Protein 2CO7 (pdb70)

InterPro domains:
  IPR008966 Adhesion domain superfamily [SSF49401] (36-168)
  IPR018569 Saf-pilin pilus formation protein [NF011767] (5-170)
  IPR018569 Saf-pilin pilus formation protein [PF09460] (27-170)
  IPR018569 Saf-pilin pilus formation protein [cd18775] (49-170)
  IPR037028 Dr-adhesin superfamily [G3DSA:2.60.40.1570] (46-170)

Secondary structure (P-SEA, 3-state):
cccbbbbbbccccccccccbbbbbbbccccbbbbbbbccccccccccccccccccccccaaaaaacccccccccbbbbbbcccbbbbbccccccccccbbbbbbbbbbbbcc/cbbbbbccccccbbbbcccccbbbbbbbbcccbbbbbbbbbbcccccccccccccccccccccbbbbbbbbbbccccccccbbbbbbbbbbbbbcccccccbbbbbbbbbbbbccccccccccccccbbbbbcccbbbbbbcccccccccccccccccccccccccccccccccccbbbbcccccccccccbbbbcc

Foldseek 3Di:
DQDKDKDWAADCDQAFAWGIKIAIDGPFFFKKWKAWDDPAADDQARQWGDWDLAIKGWDPVQLVQFPDWDQDPNGITTMHGHRDMITMTRHDHSDDDPGRIDIDMDMDTDGD/DDDDADKDKQAQAWEAEVVDQWTKIKIWGQAQAKKKKAKAKFFPVQPHHDQKDKPPRIDMAGHGDMDMITIGGHDDDDDQFAKGKMKIKMKIADDAVDGDDDIDIRIHIYIYHHNVQDDWCQVCVLVWDWDDDQQKIKIFAQGRYFFAKDQKDAVNHGDPDFHTAHHRGMTMDRHFKIKIWGQTNRGHTDDIHIDGD

Solvent-accessible surface area: 14600 Å² total

Nearest PDB structures (foldseek):
  2co7-assembly1_B  TM=1.005E+00  e=1.396E-38  Salmonella enterica subsp. enterica serovar Typhimurium str. LT2
  4djm-assembly6_F  TM=9.389E-01  e=1.506E-24  Escherichia coli
  4djm-assembly1_A  TM=9.421E-01  e=3.942E-24  Escherichia coli
  3dsn-assembly1_A  TM=9.158E-01  e=2.919E-22  Yersinia pestis
  4b0m-assembly1_M  TM=9.125E-01  e=5.361E-22  Yersinia pestis

Radius of gyration: 21.23 Å; Cα contacts (8 Å, |Δi|>4): 851; chains: 2; bounding box: 52×50×52 Å

Sequence (309 aa):
PQDLTVSLIPVKNAPSAKIAKLVVNSTTLKEFGVRGISNNVVDSTGTAWRVAGIGVGLLSSDSLRRSDSTEKWNGVNWMMTFNSSNDTLDIVLTGPAQNTADTYPITLDVVGYQPATKLFSVKLGATRVIYHAGTAGATLSSVSNPQNYPILVQSSSVKAADKSSPAPFLVMMPPLFRLEANQQSQLRIVRTGGDMPTDRETLQWVCIKAVPPETLDLNLSINACDKLIFRPDAVKGTPEEDVAGNLRWVETGNKLKVENPTPFYMNLASVTVGGKPITGLEYVPPFADKTLNHGDIEWRVITDFGGESHPFHYVL

Organism: Salmonella typhimurium (strain LT2 / SGSC1412 / ATCC 700720) (NCBI:txid99287)

CATH classification: 2.60.40.1570

B-factor: mean 22.98, std 5.18, range [8.29, 48.54]

Structure (mmCIF, N/CA/C/O backbone):
data_2CO7
#
_entry.id   2CO7
#
_cell.length_a   114.388
_cell.length_b   40.595
_cell.length_c   72.039
_cell.angle_alpha   90.00
_cell.angle_beta   95.82
_cell.angle_gamma   90.00
#
_symmetry.space_group_name_H-M   'C 1 2 1'
#
loop_
_entity.id
_entity.type
_entity.pdbx_description
1 polymer 'SAFA PILUS SUBUNIT'
2 polymer 'PUTATIVE FIMBRIAE ASSEMBLY CHAPERONE'
3 non-polymer 'SULFATE ION'
4 water water
#
loop_
_atom_site.group_PDB
_atom_site.id
_atom_site.type_symbol
_atom_site.label_atom_id
_atom_site.label_alt_id
_atom_site.label_comp_id
_atom_site.label_asym_id
_atom_site.label_entity_id
_atom_site.label_seq_id
_atom_site.pdbx_PDB_ins_code
_atom_site.Cartn_x
_atom_site.Cartn_y
_atom_site.Cartn_z
_atom_site.occupancy
_atom_site.B_iso_or_equiv
_atom_site.auth_seq_id
_atom_site.auth_comp_id
_atom_site.auth_asym_id
_atom_site.auth_atom_id
_atom_site.pdbx_PDB_model_num
ATOM 1 N N . PRO A 1 3 ? 36.205 13.202 16.713 1.00 27.78 20 PRO A N 1
ATOM 2 C CA . PRO A 1 3 ? 37.096 13.499 15.613 1.00 27.29 20 PRO A CA 1
ATOM 3 C C . PRO A 1 3 ? 37.886 12.270 15.273 1.00 26.32 20 PRO A C 1
ATOM 4 O O . PRO A 1 3 ? 38.697 11.827 16.096 1.00 25.13 20 PRO A O 1
ATOM 8 N N . GLN A 1 4 ? 37.644 11.719 14.083 1.00 26.02 21 GLN A N 1
ATOM 9 C CA . GLN A 1 4 ? 38.393 10.542 13.626 1.00 25.86 21 GLN A CA 1
ATOM 10 C C . GLN A 1 4 ? 39.845 10.898 13.441 1.00 25.54 21 GLN A C 1
ATOM 11 O O . GLN A 1 4 ? 40.741 10.089 13.697 1.00 24.61 21 GLN A O 1
ATOM 17 N N . ASP A 1 5 ? 40.058 12.117 12.967 1.00 25.62 22 ASP A N 1
ATOM 18 C CA . ASP A 1 5 ? 41.400 12.533 12.582 1.00 26.23 22 ASP A CA 1
ATOM 19 C C . ASP A 1 5 ? 42.347 12.523 13.747 1.00 26.21 22 ASP A C 1
ATOM 20 O O . ASP A 1 5 ? 41.952 12.854 14.865 1.00 27.80 22 ASP A O 1
ATOM 25 N N . LEU A 1 6 ? 43.578 12.095 13.479 1.00 27.03 23 LEU A N 1
ATOM 26 C CA . LEU A 1 6 ? 44.654 12.120 14.444 1.00 27.03 23 LEU A CA 1
ATOM 27 C C . LEU A 1 6 ? 45.029 13.550 14.792 1.00 25.02 23 LEU A C 1
ATOM 28 O O . LEU A 1 6 ? 45.371 14.358 13.918 1.00 24.20 23 LEU A O 1
ATOM 33 N N . THR A 1 7 ? 44.975 13.841 16.084 1.00 24.26 24 THR A N 1
ATOM 34 C CA . THR A 1 7 ? 45.574 15.029 16.648 1.00 22.96 24 THR A CA 1
ATOM 35 C C . THR A 1 7 ? 4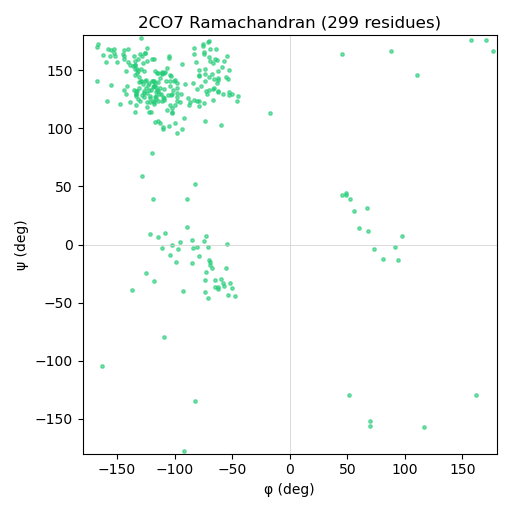6.579 14.586 17.708 1.00 22.84 24 THR A C 1
ATOM 36 O O . THR A 1 7 ? 46.249 13.808 18.615 1.00 23.79 24 THR A O 1
ATOM 40 N N . VAL A 1 8 ? 47.802 15.097 17.592 1.00 20.54 25 VAL A N 1
ATOM 41 C CA . VAL A 1 8 ? 48.890 14.670 18.450 1.00 19.31 25 VAL A CA 1
ATOM 42 C C . VAL A 1 8 ? 49.444 15.892 19.149 1.00 18.86 25 VAL A C 1
ATOM 43 O O . VAL A 1 8 ? 49.568 16.949 18.546 1.00 17.86 25 VAL A O 1
ATOM 47 N N . SER A 1 9 ? 49.723 15.744 20.442 1.00 17.49 26 SER A N 1
ATOM 48 C CA . SER A 1 9 ? 50.276 16.817 21.252 1.00 18.48 26 SER A CA 1
ATOM 49 C C . SER A 1 9 ? 51.545 16.327 21.906 1.00 18.42 26 SER A C 1
ATOM 50 O O . SER A 1 9 ? 51.588 15.221 22.419 1.00 18.13 26 SER A O 1
ATOM 53 N N . LEU A 1 10 ? 52.581 17.153 21.869 1.00 19.49 27 LEU A N 1
ATOM 54 C CA . LEU A 1 10 ? 53.794 16.886 22.613 1.00 19.87 27 LEU A CA 1
ATOM 55 C C . LEU A 1 10 ? 53.973 18.083 23.557 1.00 20.44 27 LEU A C 1
ATOM 56 O O . LEU A 1 10 ? 54.135 19.231 23.108 1.00 20.17 27 LEU A O 1
ATOM 61 N N . ILE A 1 11 ? 53.854 17.807 24.857 1.00 20.87 28 ILE A N 1
ATOM 62 C CA . ILE A 1 11 ? 53.764 18.834 25.895 1.00 21.85 28 ILE A CA 1
ATOM 63 C C . ILE A 1 11 ? 54.998 18.762 26.805 1.00 22.52 28 ILE A C 1
ATOM 64 O O . ILE A 1 11 ? 55.276 17.705 27.379 1.00 22.63 28 ILE A O 1
ATOM 69 N N . PRO A 1 12 ? 55.739 19.881 26.934 1.00 22.94 29 PRO A N 1
ATOM 70 C CA . PRO A 1 12 ? 56.935 19.914 27.782 1.00 23.71 29 PRO A CA 1
ATOM 71 C C . PRO A 1 12 ? 56.529 19.769 29.241 1.00 24.26 29 PRO A C 1
ATOM 72 O O . PRO A 1 12 ? 55.444 20.232 29.611 1.00 24.57 29 PRO A O 1
ATOM 76 N N . VAL A 1 13 ? 57.380 19.118 30.035 1.00 24.62 30 VAL A N 1
ATOM 77 C CA . VAL A 1 13 ? 57.126 18.882 31.458 1.00 25.35 30 VAL A CA 1
ATOM 78 C C . VAL A 1 13 ? 58.056 19.743 32.327 1.00 25.50 30 VAL A C 1
ATOM 79 O O . VAL A 1 13 ? 59.227 19.945 31.994 1.00 25.67 30 VAL A O 1
ATOM 83 N N . LYS A 1 20 ? 72.478 18.396 36.499 1.00 24.54 37 LYS A N 1
ATOM 84 C CA . LYS A 1 20 ? 72.241 17.082 37.115 1.00 24.52 37 LYS A CA 1
ATOM 85 C C . LYS A 1 20 ? 70.7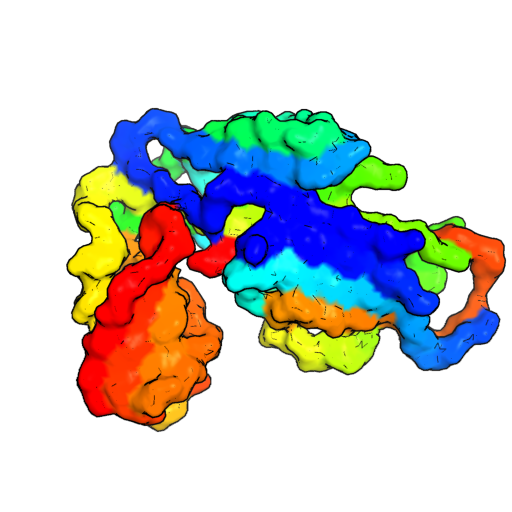45 16.869 37.345 1.00 24.09 37 LYS A C 1
ATOM 86 O O . LYS A 1 20 ? 70.128 17.564 38.162 1.00 23.86 37 LYS A O 1
ATOM 92 N N . ASN A 1 21 ? 70.166 15.906 36.614 1.00 23.97 38 ASN A N 1
ATOM 93 C CA . ASN A 1 21 ? 68.723 15.645 36.697 1.00 23.53 38 ASN A CA 1
ATOM 94 C C . ASN A 1 21 ? 68.376 14.382 37.481 1.00 23.62 38 ASN A C 1
ATOM 95 O O . ASN A 1 21 ? 69.220 13.497 37.660 1.00 24.04 38 ASN A O 1
ATOM 100 N N . ALA A 1 22 ? 67.126 14.308 37.940 1.00 23.13 39 ALA A N 1
ATOM 101 C CA . ALA A 1 22 ? 66.627 13.148 38.672 1.00 23.12 39 ALA A CA 1
ATOM 102 C C . ALA A 1 22 ? 66.654 11.892 37.805 1.00 23.18 39 ALA A C 1
ATOM 103 O O . ALA A 1 22 ? 66.509 11.983 36.574 1.00 23.24 39 ALA A O 1
ATOM 105 N N . PRO A 1 23 ? 66.847 10.715 38.434 1.00 23.08 40 PRO A N 1
ATOM 106 C CA . PRO A 1 23 ? 66.716 9.447 37.713 1.00 22.78 40 PRO A CA 1
ATOM 107 C C . PRO A 1 23 ? 65.376 9.364 36.985 1.00 22.47 40 PRO A C 1
ATOM 108 O O . PRO A 1 23 ? 64.322 9.616 37.581 1.00 21.97 40 PRO A O 1
ATOM 112 N N . SER A 1 24 ? 65.424 9.051 35.691 1.00 22.42 41 SER A N 1
ATOM 113 C CA . SER A 1 24 ? 64.213 8.919 34.888 1.00 22.70 41 SER A CA 1
ATOM 114 C C . SER A 1 24 ? 63.317 10.170 34.907 1.00 21.82 41 SER A C 1
ATOM 115 O O . SER A 1 24 ? 62.090 10.069 34.743 1.00 21.60 41 SER A O 1
ATOM 118 N N . ALA A 1 25 ? 63.933 11.341 35.092 1.00 20.97 42 ALA A N 1
ATOM 119 C CA . ALA A 1 25 ? 63.215 12.615 35.076 1.00 20.86 42 ALA A CA 1
ATOM 120 C C . ALA A 1 25 ? 62.330 12.740 33.838 1.00 21.06 42 ALA A C 1
ATOM 121 O O . ALA A 1 25 ? 62.793 12.525 32.707 1.00 20.94 42 ALA A O 1
ATOM 123 N N . LYS A 1 26 ? 61.060 13.079 34.052 1.00 21.24 43 LYS A N 1
ATOM 124 C CA . LYS A 1 26 ? 60.132 13.273 32.932 1.00 21.83 43 LYS A CA 1
ATOM 125 C C . LYS A 1 26 ? 60.369 14.612 32.253 1.00 21.49 43 LYS A C 1
ATOM 126 O O . LYS A 1 26 ? 60.566 15.625 32.920 1.00 21.46 43 LYS A O 1
ATOM 132 N N . ILE A 1 27 ? 60.358 14.608 30.921 1.00 21.24 44 ILE A N 1
ATOM 133 C CA . ILE A 1 27 ? 60.717 15.806 30.149 1.00 21.16 44 ILE A CA 1
ATOM 134 C C . ILE A 1 27 ? 59.634 16.242 29.147 1.00 20.15 44 ILE A C 1
ATOM 135 O O . ILE A 1 27 ? 59.562 17.419 28.785 1.00 19.10 44 ILE A O 1
ATOM 140 N N . ALA A 1 28 ? 58.796 15.295 28.723 1.00 19.93 45 ALA A N 1
ATOM 141 C CA . ALA A 1 28 ? 57.710 15.581 27.781 1.00 20.31 45 ALA A CA 1
ATOM 142 C C . ALA A 1 28 ? 56.580 14.555 27.897 1.00 20.71 45 ALA A C 1
ATOM 143 O O . ALA A 1 28 ? 56.758 13.477 28.468 1.00 21.30 45 ALA A O 1
ATOM 145 N N . LYS A 1 29 ? 55.419 14.920 27.369 1.00 21.09 46 LYS A N 1
ATOM 146 C CA . LYS A 1 29 ? 54.213 14.115 27.450 1.00 21.35 46 LYS A CA 1
ATOM 147 C C . LYS A 1 29 ? 53.591 14.076 26.084 1.00 21.00 46 LYS A C 1
ATOM 148 O O . LYS A 1 29 ? 53.393 15.136 25.450 1.00 20.46 46 LYS A O 1
ATOM 154 N N . LEU A 1 30 ? 53.294 12.856 25.640 1.00 19.74 47 LEU A N 1
ATOM 155 C CA . LEU A 1 30 ? 52.702 12.622 24.333 1.00 19.68 47 LEU A CA 1
ATOM 156 C C . LEU A 1 30 ? 51.250 12.183 24.498 1.00 19.04 47 LEU A C 1
ATOM 157 O O . LEU A 1 30 ? 50.939 11.226 25.232 1.00 18.92 47 LEU A O 1
ATOM 162 N N . VAL A 1 31 ? 50.360 12.895 23.818 1.00 19.04 48 VAL A N 1
ATOM 163 C CA . VAL A 1 31 ? 48.949 12.517 23.754 1.00 19.22 48 VAL A CA 1
ATOM 164 C C . VAL A 1 31 ? 48.519 12.375 22.299 1.00 19.58 48 VAL A C 1
ATOM 165 O O . VAL A 1 31 ? 48.768 13.258 21.477 1.00 19.36 48 VAL A O 1
ATOM 169 N N . VAL A 1 32 ? 47.869 11.262 21.983 1.00 19.53 49 VAL A N 1
ATOM 170 C CA . VAL A 1 32 ? 47.367 11.043 20.650 1.00 20.75 49 VAL A CA 1
ATOM 171 C C . VAL A 1 32 ? 45.850 10.904 20.777 1.00 21.87 49 VAL A C 1
ATOM 172 O O . VAL A 1 32 ? 45.343 10.068 21.545 1.00 23.39 49 VAL A O 1
ATOM 176 N N . ASN A 1 33 ? 45.118 11.748 20.056 1.00 21.45 50 ASN A N 1
ATOM 177 C CA . ASN A 1 33 ? 43.668 11.735 20.136 1.00 21.41 50 ASN A CA 1
ATOM 178 C C . ASN A 1 33 ? 42.999 11.394 18.814 1.00 20.65 50 ASN A C 1
ATOM 179 O O . ASN A 1 33 ? 43.411 11.867 17.770 1.00 21.42 50 ASN A O 1
ATOM 184 N N . SER A 1 34 ? 41.991 10.532 18.895 1.00 19.16 51 SER A N 1
ATOM 185 C CA . SER A 1 34 ? 41.108 10.250 17.775 1.00 17.98 51 SER A CA 1
ATOM 186 C C . SER A 1 34 ? 39.942 9.490 18.387 1.00 18.19 51 SER A C 1
ATOM 187 O O . SER A 1 34 ? 40.155 8.655 19.285 1.00 18.72 51 SER A O 1
ATOM 190 N N . THR A 1 35 ? 38.734 9.787 17.911 1.00 17.88 52 THR A N 1
ATOM 191 C CA . THR A 1 35 ? 37.509 9.083 18.318 1.00 18.48 52 THR A CA 1
ATOM 192 C C . THR A 1 35 ? 37.315 7.722 17.628 1.00 18.18 52 THR A C 1
ATOM 193 O O . THR A 1 35 ? 36.398 6.949 17.987 1.00 17.72 52 THR A O 1
ATOM 197 N N . THR A 1 36 ? 38.137 7.444 16.624 1.00 17.30 53 THR A N 1
ATOM 198 C CA . THR A 1 36 ? 37.978 6.231 15.830 1.00 16.78 53 THR A CA 1
ATOM 199 C C . THR A 1 36 ? 39.188 5.287 15.932 1.00 17.66 53 THR A C 1
ATOM 200 O O . THR A 1 36 ? 39.015 4.068 15.853 1.00 17.69 53 THR A O 1
ATOM 204 N N . LEU A 1 37 ? 40.407 5.826 16.116 1.00 17.86 54 LEU A N 1
ATOM 205 C CA . LEU A 1 37 ? 41.580 4.955 16.230 1.00 18.36 54 LEU A CA 1
ATOM 206 C C . LEU A 1 37 ? 41.438 4.071 17.431 1.00 18.33 54 LEU A C 1
ATOM 207 O O . LEU A 1 37 ? 40.931 4.493 18.471 1.00 17.36 54 LEU A O 1
ATOM 212 N N . LYS A 1 38 ? 41.898 2.840 17.284 1.00 18.93 55 LYS A N 1
ATOM 213 C CA . LYS A 1 38 ? 42.037 1.939 18.427 1.00 19.42 55 LYS A CA 1
ATOM 214 C C . LYS A 1 38 ? 43.429 2.019 19.020 1.00 19.88 55 LYS A C 1
ATOM 215 O O . LYS A 1 38 ? 43.599 1.971 20.248 1.00 19.85 55 LYS A O 1
ATOM 221 N N . GLU A 1 39 ? 44.431 2.112 18.152 1.00 20.00 56 GLU A N 1
ATOM 222 C CA . GLU A 1 39 ? 45.824 2.108 18.580 1.00 20.63 56 GLU A CA 1
ATOM 223 C C . GLU A 1 39 ? 46.666 3.036 17.715 1.00 19.89 56 GLU A C 1
ATOM 224 O O . GLU A 1 39 ? 46.269 3.381 16.580 1.00 17.43 56 GLU A O 1
ATOM 230 N N . PHE A 1 40 ? 47.821 3.434 18.239 1.00 18.46 57 PHE A N 1
ATOM 231 C CA . PHE A 1 40 ? 48.823 4.134 17.409 1.00 19.23 57 PHE A CA 1
ATOM 232 C C . PHE A 1 40 ? 50.223 3.593 17.644 1.00 18.81 57 PHE A C 1
ATOM 233 O O . PHE A 1 40 ? 50.465 2.942 18.677 1.00 18.72 57 PHE A O 1
ATOM 241 N N . GLY A 1 41 ? 51.132 3.877 16.709 1.00 19.08 58 GLY A N 1
ATOM 242 C CA . GLY A 1 41 ? 52.534 3.547 16.854 1.00 19.33 58 GLY A CA 1
ATOM 243 C C . GLY A 1 41 ? 53.255 4.860 17.054 1.00 19.60 58 GLY A C 1
ATOM 244 O O . GLY A 1 41 ? 52.803 5.885 16.546 1.00 18.01 58 GLY A O 1
ATOM 245 N N . VAL A 1 42 ? 54.341 4.835 17.829 1.00 19.17 59 VAL A N 1
ATOM 246 C CA . VAL A 1 42 ? 55.210 6.015 17.981 1.00 19.78 59 VAL A CA 1
ATOM 247 C C . VAL A 1 42 ? 56.683 5.628 18.038 1.00 19.84 59 VAL A C 1
ATOM 248 O O . VAL A 1 42 ? 57.031 4.616 18.660 1.00 21.00 59 VAL A O 1
ATOM 252 N N . ARG A 1 43 ? 57.519 6.385 17.325 1.00 20.35 60 ARG A N 1
ATOM 253 C CA . ARG A 1 43 ? 58.975 6.194 17.370 1.00 20.07 60 ARG A CA 1
ATOM 254 C C . ARG A 1 43 ? 59.616 7.556 17.544 1.00 20.70 60 ARG A C 1
ATOM 255 O O . ARG A 1 43 ? 59.111 8.562 17.011 1.00 21.09 60 ARG A O 1
ATOM 263 N N . GLY A 1 44 ? 60.748 7.594 18.244 1.00 20.04 61 GLY A N 1
ATOM 264 C CA . GLY A 1 44 ? 61.583 8.783 18.259 1.00 21.31 61 GLY A CA 1
ATOM 265 C C . GLY A 1 44 ? 62.399 8.851 16.993 1.00 22.50 61 GLY A C 1
ATOM 266 O O . GLY A 1 44 ? 62.773 7.812 16.447 1.00 22.94 61 GLY A O 1
ATOM 267 N N . ILE A 1 45 ? 62.630 10.070 16.503 1.00 23.15 62 ILE A N 1
ATOM 268 C CA . ILE A 1 45 ? 63.405 10.288 15.284 1.00 24.25 62 ILE A CA 1
ATOM 269 C C . ILE A 1 45 ? 64.701 10.939 15.677 1.00 24.88 62 ILE A C 1
ATOM 270 O O . ILE A 1 45 ? 64.712 11.985 16.330 1.00 25.06 62 ILE A O 1
ATOM 275 N N . SER A 1 46 ? 65.796 10.296 15.301 1.00 26.17 63 SER A N 1
ATOM 276 C CA . SER A 1 46 ? 67.109 10.767 15.683 1.00 28.24 63 SER A CA 1
ATOM 277 C C . SER A 1 46 ? 68.161 10.372 14.661 1.00 29.34 63 SER A C 1
ATOM 278 O O . SER A 1 46 ? 67.945 9.475 13.846 1.00 29.99 63 SER A O 1
ATOM 281 N N . ASN A 1 47 ? 69.298 11.054 14.714 1.00 31.21 64 ASN A N 1
ATOM 282 C CA . ASN A 1 47 ? 70.519 10.548 14.099 1.00 32.96 64 ASN A CA 1
ATOM 283 C C . ASN A 1 47 ? 71.133 9.385 14.906 1.00 33.69 64 ASN A C 1
ATOM 284 O O . ASN A 1 47 ? 71.741 8.482 14.337 1.00 34.32 64 ASN A O 1
ATOM 289 N N . ASN A 1 48 ? 70.935 9.403 16.223 1.00 34.52 65 ASN A N 1
ATOM 290 C CA . ASN A 1 48 ? 71.479 8.389 17.136 1.00 35.32 65 ASN A CA 1
ATOM 291 C C . ASN A 1 48 ? 70.371 7.643 17.907 1.00 35.72 65 ASN A C 1
ATOM 292 O O . ASN A 1 48 ? 70.108 7.935 19.081 1.00 36.10 65 ASN A O 1
ATOM 297 N N . VAL A 1 49 ? 69.723 6.689 17.236 1.00 36.01 66 VAL A N 1
ATOM 298 C CA . VAL A 1 49 ? 68.646 5.878 17.834 1.00 36.08 66 VAL A CA 1
ATOM 299 C C . VAL A 1 49 ? 69.238 4.602 18.465 1.00 35.88 66 VAL A C 1
ATOM 300 O O . VAL A 1 49 ? 70.129 3.975 17.887 1.00 36.20 66 VAL A O 1
ATOM 304 N N . VAL A 1 50 ? 68.750 4.238 19.652 1.00 35.62 67 VAL A N 1
ATOM 305 C CA . VAL A 1 50 ? 69.379 3.188 20.471 1.00 35.08 67 VAL A CA 1
ATOM 306 C C . VAL A 1 50 ? 68.490 1.953 20.756 1.00 34.64 67 VAL A C 1
ATOM 307 O O . VAL A 1 50 ? 68.494 1.426 21.892 1.00 35.55 67 VAL A O 1
ATOM 311 N N . ASP A 1 51 ? 67.716 1.530 19.747 1.00 33.14 68 ASP A N 1
ATOM 312 C CA . ASP A 1 51 ? 67.067 0.203 19.692 1.00 31.24 68 ASP A CA 1
ATOM 313 C C . ASP A 1 51 ? 66.159 0.022 18.453 1.00 29.98 68 ASP A C 1
ATOM 314 O O . ASP A 1 51 ? 65.835 0.990 17.754 1.00 29.57 68 ASP A O 1
ATOM 319 N N . SER A 1 52 ? 65.768 -1.226 18.197 1.00 28.27 69 SER A N 1
ATOM 320 C CA . SER A 1 52 ? 64.913 -1.598 17.073 1.00 27.16 69 SER A CA 1
ATOM 321 C C . SER A 1 52 ? 63.640 -0.762 16.949 1.00 25.93 69 SER A C 1
ATOM 322 O O . SER A 1 52 ? 63.210 -0.430 15.848 1.00 24.71 69 SER A O 1
ATOM 325 N N . THR A 1 53 ? 63.047 -0.421 18.088 1.00 24.48 70 THR A N 1
ATOM 326 C CA . THR A 1 53 ? 61.718 0.187 18.075 1.00 23.38 70 THR A CA 1
ATOM 327 C C . THR A 1 53 ? 61.708 1.705 18.162 1.00 22.75 70 THR A C 1
ATOM 328 O O . THR A 1 53 ? 60.635 2.322 18.087 1.00 22.60 70 THR A O 1
ATOM 332 N N . GLY A 1 54 ? 62.885 2.308 18.317 1.00 22.08 71 GLY A N 1
ATOM 333 C CA . GLY A 1 54 ? 62.986 3.767 18.403 1.00 22.08 71 GLY A CA 1
ATOM 334 C C . GLY A 1 54 ? 62.334 4.309 19.669 1.00 22.22 71 GLY A C 1
ATOM 335 O O . GLY A 1 54 ? 61.835 5.434 19.695 1.00 22.21 71 GLY A O 1
ATOM 336 N N . THR A 1 55 ? 62.356 3.527 20.740 1.00 22.06 72 THR A N 1
ATOM 337 C CA . THR A 1 55 ? 61.719 4.002 21.969 1.00 22.49 72 THR A CA 1
ATOM 338 C C . THR A 1 55 ? 62.708 4.509 22.989 1.00 22.47 72 THR A C 1
ATOM 339 O O . THR A 1 55 ? 62.310 4.921 24.080 1.00 22.87 72 THR A O 1
ATOM 343 N N . ALA A 1 56 ? 63.992 4.452 22.634 1.00 22.04 73 ALA A N 1
ATOM 344 C CA . ALA A 1 56 ? 65.064 5.082 23.380 1.00 22.81 73 ALA A CA 1
ATOM 345 C C . ALA A 1 56 ? 66.074 5.595 22.363 1.00 22.85 73 ALA A C 1
ATOM 346 O O . ALA A 1 56 ? 66.432 4.872 21.436 1.00 23.05 73 ALA A O 1
ATOM 348 N N . TRP A 1 57 ? 66.515 6.838 22.524 1.00 22.93 74 TRP A N 1
ATOM 349 C CA . TRP A 1 57 ? 67.444 7.449 21.568 1.00 22.88 74 TRP A CA 1
ATOM 350 C C . TRP A 1 57 ? 68.236 8.612 22.189 1.00 23.99 74 TRP A C 1
ATOM 351 O O . TRP A 1 57 ? 67.931 9.071 23.295 1.00 23.30 74 TRP A O 1
ATOM 362 N N . ARG A 1 58 ? 69.265 9.074 21.478 1.00 24.88 75 ARG A N 1
ATOM 363 C CA . ARG A 1 58 ? 70.108 10.145 21.976 1.00 25.69 75 ARG A CA 1
ATOM 364 C C . ARG A 1 58 ? 69.856 11.443 21.226 1.00 25.84 75 ARG A C 1
ATOM 365 O O . ARG A 1 58 ? 69.638 11.445 20.019 1.00 26.36 75 ARG A O 1
ATOM 373 N N . VAL A 1 59 ? 69.866 12.544 21.964 1.00 26.37 76 VAL A N 1
ATOM 374 C CA . VAL A 1 59 ? 69.460 13.848 21.455 1.00 26.57 76 VAL A CA 1
ATOM 375 C C . VAL A 1 59 ? 70.551 14.928 21.692 1.00 27.14 76 VAL A C 1
ATOM 376 O O . VAL A 1 59 ? 71.030 15.108 22.826 1.00 27.16 76 VAL A O 1
ATOM 380 N N . ALA A 1 60 ? 70.927 15.626 20.610 1.00 27.97 77 ALA A N 1
ATOM 381 C CA . ALA A 1 60 ? 72.061 16.568 20.591 1.00 28.64 77 ALA A CA 1
ATOM 382 C C . ALA A 1 60 ? 71.616 18.029 20.727 1.00 29.12 77 ALA A C 1
ATOM 383 O O . ALA A 1 60 ? 70.865 18.540 19.891 1.00 29.77 77 ALA A O 1
ATOM 385 N N . GLY A 1 61 ? 72.096 18.695 21.773 1.00 29.56 78 GLY A N 1
ATOM 386 C CA . GLY A 1 61 ? 71.663 20.056 22.111 1.00 29.85 78 GLY A CA 1
ATOM 387 C C . GLY A 1 61 ? 71.785 21.078 20.997 1.00 30.01 78 GLY A C 1
ATOM 388 O O . GLY A 1 61 ? 72.877 21.319 20.488 1.00 30.10 78 GLY A O 1
ATOM 389 N N . ILE A 1 68 ? 72.047 13.996 25.295 1.00 23.59 85 ILE A N 1
ATOM 390 C CA . ILE A 1 68 ? 71.282 13.369 26.377 1.00 23.38 85 ILE A CA 1
ATOM 391 C C . ILE A 1 68 ? 70.483 12.162 25.891 1.00 23.16 85 ILE A C 1
ATOM 392 O O . ILE A 1 68 ? 70.017 12.127 24.746 1.00 23.92 85 ILE A O 1
ATOM 397 N N . GLY A 1 69 ? 70.347 11.168 26.765 1.00 23.07 86 GLY A N 1
ATOM 398 C CA . GLY A 1 69 ? 69.573 9.961 26.480 1.00 22.39 86 GLY A CA 1
ATOM 399 C C . GLY A 1 69 ? 68.107 10.143 26.835 1.00 22.22 86 GLY A C 1
ATOM 400 O O . GLY A 1 69 ? 67.765 10.443 27.984 1.00 22.25 86 GLY A O 1
ATOM 401 N N . VAL A 1 70 ? 67.237 9.999 25.840 1.00 21.91 87 VAL A N 1
ATOM 402 C CA . VAL A 1 70 ? 65.808 10.138 26.081 1.00 21.42 87 VAL A CA 1
ATOM 403 C C . VAL A 1 70 ? 65.036 8.907 25.605 1.00 21.18 87 VAL A C 1
ATOM 404 O O . VAL A 1 70 ? 65.563 8.083 24.845 1.00 20.98 87 VAL A O 1
ATOM 408 N N . GLY A 1 71 ? 63.782 8.793 26.046 1.00 19.57 88 GLY A N 1
ATOM 409 C CA . GLY A 1 71 ? 62.940 7.663 25.670 1.00 18.51 88 GLY A CA 1
ATOM 410 C C . GLY A 1 71 ? 61.633 7.570 26.436 1.00 17.28 88 GLY A C 1
ATOM 411 O O . GLY A 1 71 ? 61.368 8.368 27.345 1.00 17.26 88 GLY A O 1
ATOM 412 N N . LEU A 1 72 ? 60.803 6.598 26.070 1.00 16.86 89 LEU A N 1
ATOM 413 C CA A LEU A 1 72 ? 59.567 6.361 26.815 0.50 16.94 89 LEU A CA 1
ATOM 414 C CA B LEU A 1 72 ? 59.561 6.335 26.807 0.50 16.67 89 LEU A CA 1
ATOM 415 C C . LEU A 1 72 ? 59.885 5.803 28.199 1.00 16.70 89 LEU A C 1
ATOM 416 O O . LEU A 1 72 ? 60.864 5.056 28.376 1.00 17.02 89 LEU A O 1
ATOM 425 N N . SER A 1 73 ? 59.068 6.170 29.187 1.00 16.90 90 SER A N 1
ATOM 426 C CA . SER A 1 73 ? 59.287 5.673 30.558 1.00 17.00 90 SER A CA 1
ATOM 427 C C . SER A 1 73 ? 58.966 4.188 30.621 1.00 17.41 90 SER A C 1
ATOM 428 O O . SER A 1 73 ? 58.263 3.665 29.748 1.00 17.52 90 SER A O 1
ATOM 431 N N . SER A 1 74 ? 59.458 3.503 31.659 1.00 18.54 91 SER A N 1
ATOM 432 C CA . SER A 1 74 ? 59.154 2.084 31.819 1.00 18.60 91 SER A CA 1
ATOM 433 C C . SER A 1 74 ? 57.650 1.867 32.006 1.00 18.88 91 SER A C 1
ATOM 434 O O . SER A 1 74 ? 57.100 0.918 31.449 1.00 17.79 91 SER A O 1
ATOM 437 N N . ASP A 1 75 ? 56.993 2.770 32.749 1.00 18.74 92 ASP A N 1
ATOM 438 C CA . ASP A 1 75 ? 55.535 2.726 32.938 1.00 19.21 92 ASP A CA 1
ATOM 439 C C . ASP A 1 75 ? 54.781 2.906 31.614 1.00 18.97 92 ASP A C 1
ATOM 440 O O . ASP A 1 75 ? 53.741 2.274 31.404 1.00 18.70 92 ASP A O 1
ATOM 445 N N . SER A 1 76 ? 55.295 3.752 30.715 1.00 18.75 93 SER A N 1
ATOM 446 C CA . SER A 1 76 ? 54.684 3.916 29.384 1.00 19.70 93 SER A CA 1
ATOM 447 C C . SER A 1 76 ? 54.918 2.692 28.512 1.00 19.80 93 SER A C 1
ATOM 448 O O . SER A 1 76 ? 53.985 2.208 27.895 1.00 19.89 93 SER A O 1
ATOM 451 N N . LEU A 1 77 ? 56.157 2.189 28.498 1.00 20.65 94 LEU A N 1
ATOM 452 C CA . LEU A 1 77 ? 56.514 0.979 27.747 1.00 21.61 94 LEU A CA 1
ATOM 453 C C . LEU A 1 77 ? 55.658 -0.216 28.160 1.00 21.57 94 LEU A C 1
ATOM 454 O O . LEU A 1 77 ? 55.357 -1.058 27.328 1.00 20.65 94 LEU A O 1
ATOM 459 N N . ARG A 1 78 ? 55.324 -0.297 29.460 1.00 22.06 95 ARG A N 1
ATOM 460 C CA . ARG A 1 78 ? 54.494 -1.378 30.030 1.00 22.95 95 ARG A CA 1
ATOM 461 C C . ARG A 1 78 ? 53.106 -1.448 29.383 1.00 22.33 95 ARG A C 1
ATOM 462 O O . ARG A 1 78 ? 52.498 -2.519 29.316 1.00 22.43 95 ARG A O 1
ATOM 470 N N . ARG A 1 79 ? 52.619 -0.301 28.928 1.00 21.15 96 ARG A N 1
ATOM 471 C CA . ARG A 1 79 ? 51.286 -0.174 28.363 1.00 22.07 96 ARG A CA 1
ATOM 472 C C . ARG A 1 79 ? 51.215 -0.545 26.867 1.00 20.86 96 ARG A C 1
ATOM 473 O O . ARG A 1 79 ? 50.137 -0.538 26.305 1.00 21.03 96 ARG A O 1
ATOM 481 N N . SER A 1 80 ? 52.339 -0.872 26.242 1.00 20.42 97 SER A N 1
ATOM 482 C CA . SER A 1 80 ? 52.334 -1.236 24.799 1.00 20.54 97 SER A CA 1
ATOM 483 C C . SER A 1 80 ? 51.501 -2.491 24.544 1.00 21.41 97 SER A C 1
ATOM 484 O O . SER A 1 80 ? 51.624 -3.481 25.278 1.00 21.88 97 SER A O 1
ATOM 487 N N . ASP A 1 81 ? 50.638 -2.417 23.534 1.00 22.31 98 ASP A N 1
ATOM 488 C CA . ASP A 1 81 ? 49.785 -3.534 23.126 1.00 23.60 98 ASP A CA 1
ATOM 489 C C . ASP A 1 81 ? 50.602 -4.602 22.408 1.00 23.16 98 ASP A C 1
ATOM 490 O O . ASP A 1 81 ? 50.434 -5.807 22.631 1.00 23.03 98 ASP A O 1
ATOM 495 N N . SER A 1 82 ? 51.520 -4.155 21.566 1.00 22.53 99 SER A N 1
ATOM 496 C CA . SER A 1 82 ? 52.280 -5.078 20.728 1.00 21.60 99 SER A CA 1
ATOM 497 C C . SER A 1 82 ? 53.451 -4.335 20.101 1.00 20.54 99 SER A C 1
ATOM 498 O O . SER A 1 82 ? 53.548 -3.107 20.215 1.00 19.24 99 SER A O 1
ATOM 501 N N . THR A 1 83 ? 54.341 -5.100 19.475 1.00 18.69 100 THR A N 1
ATOM 502 C CA . THR A 1 83 ? 55.344 -4.550 18.595 1.00 18.20 100 THR A CA 1
ATOM 503 C C . THR A 1 83 ? 55.072 -5.123 17.212 1.00 18.61 100 THR A C 1
ATOM 504 O O . THR A 1 83 ? 55.024 -6.353 17.044 1.00 18.36 100 THR A O 1
ATOM 508 N N . GLU A 1 84 ? 54.958 -4.233 16.238 1.00 18.69 101 GLU A N 1
ATOM 509 C CA . GLU A 1 84 ? 54.610 -4.612 14.860 1.00 19.41 101 GLU A CA 1
ATOM 510 C C . GLU A 1 84 ? 55.681 -4.153 13.907 1.00 19.61 101 GLU A C 1
ATOM 511 O O . GLU A 1 84 ? 56.171 -3.015 13.989 1.00 20.03 101 GLU A O 1
ATOM 517 N N . LYS A 1 85 ? 55.997 -5.003 12.948 1.00 19.31 102 LYS A N 1
ATOM 518 C CA . LYS A 1 85 ? 56.846 -4.560 11.843 1.00 18.39 102 LYS A CA 1
ATOM 519 C C . LYS A 1 85 ? 55.999 -4.045 10.666 1.00 19.35 102 LYS A C 1
ATOM 520 O O . LYS A 1 85 ? 55.361 -4.815 9.953 1.00 19.63 102 LYS A O 1
ATOM 526 N N . TRP A 1 86 ? 56.037 -2.737 10.462 1.00 17.57 103 TRP A N 1
ATOM 527 C CA . TRP A 1 86 ? 55.274 -2.092 9.414 1.00 18.44 103 TRP A CA 1
ATOM 528 C C . TRP A 1 86 ? 56.245 -1.368 8.524 1.00 18.80 103 TRP A C 1
ATOM 529 O O . TRP A 1 86 ? 57.053 -0.537 8.978 1.00 16.85 103 TRP A O 1
ATOM 540 N N . ASN A 1 87 ? 56.140 -1.680 7.233 1.00 18.26 104 ASN A N 1
ATOM 541 C CA . ASN A 1 87 ? 56.969 -1.107 6.192 1.00 18.81 104 ASN A CA 1
ATOM 542 C C . ASN A 1 87 ? 58.463 -1.134 6.533 1.00 18.70 104 ASN A C 1
ATOM 543 O O . ASN A 1 87 ? 59.166 -0.151 6.288 1.00 18.98 104 ASN A O 1
ATOM 548 N N . GLY A 1 88 ? 58.924 -2.262 7.086 1.00 17.39 105 GLY A N 1
ATOM 549 C CA . GLY A 1 88 ? 60.338 -2.535 7.277 1.00 16.61 105 GLY A CA 1
ATOM 550 C C . GLY A 1 88 ? 60.892 -2.098 8.625 1.00 16.19 105 GLY A C 1
ATOM 551 O O . GLY A 1 88 ? 62.090 -2.312 8.907 1.00 16.56 105 GLY A O 1
ATOM 552 N N . VAL A 1 89 ? 60.030 -1.482 9.435 1.00 16.62 106 VAL A N 1
ATOM 553 C CA . VAL A 1 89 ? 60.434 -0.833 10.700 1.00 17.75 106 VAL A CA 1
ATOM 554 C C . VAL A 1 89 ? 59.558 -1.351 11.858 1.00 17.12 106 VAL A C 1
ATOM 555 O O . VAL A 1 89 ? 58.330 -1.479 11.687 1.00 17.10 106 VAL A O 1
ATOM 559 N N . ASN A 1 90 ? 60.176 -1.628 13.018 1.00 16.97 107 ASN A N 1
ATOM 560 C CA . ASN A 1 90 ? 59.450 -2.018 14.254 1.00 17.82 107 ASN A CA 1
ATOM 561 C C . ASN A 1 90 ? 58.880 -0.816 14.984 1.00 18.28 107 ASN A C 1
ATOM 562 O O . ASN A 1 90 ? 59.580 0.170 15.177 1.00 17.90 107 ASN A O 1
ATOM 567 N N . TRP A 1 91 ? 57.620 -0.936 15.392 1.00 18.17 108 TRP A N 1
ATOM 568 C CA . TRP A 1 91 ? 56.884 0.101 16.126 1.00 18.94 108 TRP A CA 1
ATOM 569 C C . TRP A 1 91 ? 56.218 -0.523 17.327 1.00 18.80 108 TRP A C 1
ATOM 570 O O . TRP A 1 91 ? 55.592 -1.578 17.215 1.00 18.52 108 TRP A O 1
ATOM 581 N N . MET A 1 92 ? 56.324 0.121 18.487 1.00 18.82 109 MET A N 1
ATOM 582 C CA A MET A 1 92 ? 55.511 -0.270 19.620 0.50 18.30 109 MET A CA 1
ATOM 583 C CA B MET A 1 92 ? 55.499 -0.271 19.615 0.50 18.68 109 MET A CA 1
ATOM 584 C C . MET A 1 92 ? 54.147 0.412 19.488 1.00 18.35 109 MET A C 1
ATOM 585 O O . MET A 1 92 ? 54.071 1.592 19.137 1.00 18.71 109 MET A O 1
ATOM 594 N N . THR A 1 93 ? 53.079 -0.338 19.734 1.00 18.08 110 THR A N 1
ATOM 595 C CA . THR A 1 93 ? 51.739 0.207 19.571 1.00 18.22 110 THR A CA 1
ATOM 596 C C . THR A 1 93 ? 51.129 0.444 20.937 1.00 18.42 110 THR A C 1
ATOM 597 O O . THR A 1 93 ? 51.496 -0.235 21.919 1.00 17.67 110 THR A O 1
ATOM 601 N N . PHE A 1 94 ? 50.231 1.427 21.003 1.00 17.34 111 PHE A N 1
ATOM 602 C CA . PHE A 1 94 ? 49.634 1.840 22.288 1.00 18.62 111 PHE A CA 1
ATOM 603 C C . PHE A 1 94 ? 48.188 2.164 22.033 1.00 19.99 111 PHE A C 1
ATOM 604 O O . PHE A 1 94 ? 47.831 2.625 20.942 1.00 18.86 111 PHE A O 1
ATOM 612 N N . ASN A 1 95 ? 47.375 1.929 23.055 1.00 20.73 112 ASN A N 1
ATOM 613 C CA . ASN A 1 95 ? 45.987 2.316 23.089 1.00 22.23 112 ASN A CA 1
ATOM 614 C C . ASN A 1 95 ? 45.819 3.808 22.777 1.00 22.10 112 ASN A C 1
ATOM 615 O O . ASN A 1 95 ? 46.499 4.651 23.343 1.00 22.95 112 ASN A O 1
ATOM 620 N N . SER A 1 96 ? 44.918 4.142 21.872 1.00 21.88 113 SER A N 1
ATOM 621 C CA A SER A 1 96 ? 44.678 5.527 21.479 0.50 22.38 113 SER A CA 1
ATOM 622 C CA B SER A 1 96 ? 44.732 5.533 21.493 0.50 21.89 113 SER A CA 1
ATOM 623 C C . SER A 1 96 ? 44.183 6.352 22.671 1.00 22.63 113 SER A C 1
ATOM 624 O O . SER A 1 96 ? 43.608 5.796 23.617 1.00 21.72 113 SER A O 1
ATOM 629 N N . ASN A 1 97 ? 44.387 7.662 22.603 1.00 23.41 114 ASN A N 1
ATOM 630 C CA . ASN A 1 97 ? 43.960 8.625 23.637 1.00 26.57 114 ASN A CA 1
ATOM 631 C C . ASN A 1 97 ? 44.825 8.545 24.906 1.00 28.06 114 ASN A C 1
ATOM 632 O O . ASN A 1 97 ? 44.664 9.363 25.833 1.00 28.37 114 ASN A O 1
ATOM 637 N N . ASP A 1 98 ? 45.759 7.579 24.895 1.00 29.18 115 ASP A N 1
ATOM 638 C CA . ASP A 1 98 ? 46.816 7.426 25.909 1.00 30.21 115 ASP A CA 1
ATOM 639 C C . ASP A 1 98 ? 47.692 8.622 26.023 1.00 29.49 115 ASP A C 1
ATOM 640 O O . ASP A 1 98 ? 47.898 9.364 25.056 1.00 30.53 115 ASP A O 1
ATOM 645 N N . THR A 1 99 ? 48.240 8.773 27.217 1.00 26.89 116 THR A N 1
ATOM 646 C CA . THR A 1 99 ? 49.322 9.683 27.425 1.00 25.00 116 THR A CA 1
ATOM 647 C C . THR A 1 99 ? 50.551 8.844 27.735 1.00 23.12 116 THR A C 1
ATOM 648 O O . THR A 1 99 ? 50.513 7.961 28.598 1.00 22.39 116 THR A O 1
ATOM 652 N N . LEU A 1 100 ? 51.635 9.133 27.026 1.00 19.89 117 LEU A N 1
ATOM 653 C CA . LEU A 1 100 ? 52.903 8.478 27.239 1.00 18.75 117 LEU A CA 1
ATOM 654 C C . LEU A 1 100 ? 53.900 9.509 27.761 1.00 17.92 117 LEU A C 1
ATOM 655 O O . LEU A 1 100 ? 53.842 10.681 27.396 1.00 17.59 117 LEU A O 1
ATOM 660 N N . ASP A 1 101 ? 54.823 9.058 28.594 1.00 17.01 118 ASP A N 1
ATOM 661 C CA . ASP A 1 101 ? 55.860 9.931 29.130 1.00 17.14 118 ASP A CA 1
ATOM 662 C C . ASP A 1 101 ? 57.211 9.716 28.466 1.00 16.05 118 ASP A C 1
ATOM 663 O O . ASP A 1 101 ? 57.657 8.591 28.260 1.00 15.90 118 ASP A O 1
ATOM 668 N N . ILE A 1 102 ? 57.865 10.820 28.156 1.00 15.67 119 ILE A N 1
ATOM 669 C CA . ILE A 1 102 ? 59.225 10.815 27.646 1.00 16.36 119 ILE A CA 1
ATOM 670 C C . ILE A 1 102 ? 60.132 11.207 28.824 1.00 15.48 119 ILE A C 1
ATOM 671 O O . ILE A 1 102 ? 59.890 12.214 29.501 1.00 15.07 119 ILE A O 1
ATOM 676 N N . VAL A 1 103 ? 61.168 10.412 29.069 1.00 15.81 120 VAL A N 1
ATOM 677 C CA . VAL A 1 103 ? 62.036 10.634 30.223 1.00 16.80 120 VAL A CA 1
ATOM 678 C C . VAL A 1 103 ? 63.485 10.747 29.765 1.00 17.81 120 VAL A C 1
ATOM 679 O O . VAL A 1 103 ? 63.801 10.419 28.623 1.00 17.77 120 VAL A O 1
ATOM 683 N N . LEU A 1 104 ? 64.343 11.253 30.648 1.00 18.25 121 LEU A N 1
ATOM 684 C CA . LEU A 1 104 ? 65.775 11.075 30.482 1.00 19.98 121 LEU A CA 1
ATOM 685 C C . LEU A 1 104 ? 66.016 9.659 30.959 1.00 20.84 121 LEU A C 1
ATOM 686 O O . LEU A 1 104 ? 65.729 9.343 32.114 1.00 20.57 121 LEU A O 1
ATOM 691 N N . THR A 1 105 ? 66.519 8.804 30.080 1.00 21.76 122 THR A N 1
ATOM 692 C CA . THR A 1 105 ? 66.650 7.387 30.413 1.00 23.14 122 THR A CA 1
ATOM 693 C C . THR A 1 105 ? 67.915 7.070 31.212 1.00 23.72 122 THR A C 1
ATOM 694 O O . THR A 1 105 ? 68.817 7.906 31.339 1.00 23.68 122 THR A O 1
ATOM 698 N N . GLY A 1 106 ? 67.971 5.848 31.739 1.00 24.85 123 GLY A N 1
ATOM 699 C CA . GLY A 1 106 ? 69.137 5.364 32.470 1.00 25.64 123 GLY A CA 1
ATOM 700 C C . GLY A 1 106 ? 69.287 6.064 33.810 1.00 26.55 123 GLY A C 1
ATOM 701 O O . GLY A 1 106 ? 68.291 6.525 34.382 1.00 26.57 123 GLY A O 1
ATOM 702 N N . PRO A 1 107 ? 70.535 6.170 34.315 1.00 27.17 124 PRO A N 1
ATOM 703 C CA . PRO A 1 107 ? 70.791 6.812 35.613 1.00 27.39 124 PRO A CA 1
ATOM 704 C C . PRO A 1 107 ? 70.686 8.336 35.512 1.00 27.55 124 PRO A C 1
ATOM 705 O O . PRO A 1 107 ? 70.573 8.874 34.408 1.00 28.08 124 PRO A O 1
ATOM 709 N N . ALA A 1 108 ? 70.711 9.018 36.650 1.00 27.45 125 ALA A N 1
ATOM 710 C CA . ALA A 1 108 ? 70.731 10.476 36.675 1.00 27.19 125 ALA A CA 1
ATOM 711 C C . ALA A 1 108 ? 71.758 11.014 35.669 1.00 27.24 125 ALA A C 1
ATOM 712 O O . ALA A 1 108 ? 72.942 10.647 35.728 1.00 27.19 125 ALA A O 1
ATOM 714 N N . GLN A 1 109 ? 71.292 11.859 34.737 1.00 26.99 126 GLN A N 1
ATOM 715 C CA . GLN A 1 109 ? 72.157 12.455 33.710 1.00 26.76 126 GLN A CA 1
ATOM 716 C C . GLN A 1 109 ? 72.460 13.914 34.068 1.00 27.23 126 GLN A C 1
ATOM 717 O O . GLN A 1 109 ? 71.603 14.602 34.622 1.00 27.78 126 GLN A O 1
ATOM 723 N N . ASN A 1 110 ? 73.662 14.395 33.744 1.00 27.65 127 ASN A N 1
ATOM 724 C CA . ASN A 1 110 ? 74.065 15.778 34.120 1.00 27.95 127 ASN A CA 1
ATOM 725 C C . ASN A 1 110 ? 73.519 16.818 33.108 1.00 27.89 127 ASN A C 1
ATOM 726 O O . ASN A 1 110 ? 74.085 17.110 31.986 1.00 28.80 127 ASN A O 1
ATOM 731 N N . THR A 1 112 ? 73.523 20.188 30.473 1.00 32.11 129 THR A N 1
ATOM 732 C CA . THR A 1 112 ? 74.099 21.317 29.736 1.00 32.00 129 THR A CA 1
ATOM 733 C C . THR A 1 112 ? 73.027 22.347 29.341 1.00 31.72 129 THR A C 1
ATOM 734 O O . THR A 1 112 ? 72.026 22.009 28.679 1.00 31.58 129 THR A O 1
ATOM 738 N N . ALA A 1 113 ? 73.248 23.597 29.765 1.00 31.30 130 ALA A N 1
ATOM 739 C CA . ALA A 1 113 ? 72.370 24.724 29.427 1.00 30.92 130 ALA A CA 1
ATOM 740 C C . ALA A 1 113 ? 72.309 24.894 27.916 1.00 30.71 130 ALA A C 1
ATOM 741 O O . ALA A 1 113 ? 73.248 25.404 27.292 1.00 30.09 130 ALA A O 1
ATOM 743 N N . ASP A 1 114 ? 71.196 24.442 27.338 1.00 30.45 131 ASP A N 1
ATOM 744 C CA . ASP A 1 114 ? 71.036 24.371 25.892 1.00 30.58 131 ASP A CA 1
ATOM 745 C C . ASP A 1 114 ? 69.558 24.129 25.538 1.00 30.29 131 ASP A C 1
ATOM 746 O O . ASP A 1 114 ? 68.720 23.930 26.433 1.00 30.35 131 ASP A O 1
ATOM 751 N N . THR A 1 115 ? 69.250 24.191 24.238 1.00 30.05 132 THR A N 1
ATOM 752 C CA . THR A 1 115 ? 67.951 23.771 23.671 1.00 29.55 132 THR A CA 1
ATOM 753 C C . THR A 1 115 ? 68.147 22.405 23.008 1.00 29.23 132 THR A C 1
ATOM 754 O O . THR A 1 115 ? 69.057 22.249 22.190 1.00 29.60 132 THR A O 1
ATOM 758 N N . TYR A 1 116 ? 67.301 21.424 23.350 1.00 28.80 133 TYR A N 1
ATOM 759 C CA . TYR A 1 116 ? 67.416 20.063 22.795 1.00 28.07 133 TYR A CA 1
ATOM 760 C C . TYR A 1 116 ? 66.214 19.675 21.926 1.00 28.04 133 TYR A C 1
ATOM 761 O O . TYR A 1 116 ? 65.057 19.867 22.329 1.00 27.67 133 TYR A O 1
ATOM 770 N N . PRO A 1 117 ? 66.482 19.112 20.729 1.00 27.63 134 PRO A N 1
ATOM 771 C CA . PRO A 1 117 ? 65.415 18.792 19.786 1.00 27.39 134 PRO A CA 1
ATOM 772 C C . PRO A 1 117 ? 64.852 17.391 20.024 1.00 27.30 134 PRO A C 1
ATOM 773 O O . PRO A 1 117 ? 65.597 16.407 20.053 1.00 27.31 134 PRO A O 1
ATOM 777 N N . ILE A 1 118 ? 63.540 17.304 20.199 1.00 26.50 135 ILE A N 1
ATOM 778 C CA . ILE A 1 118 ? 62.910 16.010 20.345 1.00 25.81 135 ILE A CA 1
ATOM 779 C C . ILE A 1 118 ? 61.867 15.856 19.252 1.00 24.81 135 ILE A C 1
ATOM 780 O O . ILE A 1 118 ? 60.952 16.674 19.132 1.00 24.81 135 ILE A O 1
ATOM 785 N N . THR A 1 119 ? 62.029 14.803 18.461 1.00 23.64 136 THR A N 1
ATOM 786 C CA . THR A 1 119 ? 61.124 14.548 17.346 1.00 23.02 136 THR A CA 1
ATOM 787 C C . THR A 1 119 ? 60.498 13.165 17.444 1.00 22.28 136 THR A C 1
ATOM 788 O O . THR A 1 119 ? 61.208 12.155 17.520 1.00 22.02 136 THR A O 1
ATOM 792 N N . LEU A 1 120 ? 59.162 13.139 17.473 1.00 21.89 137 LEU A N 1
ATOM 793 C CA . LEU A 1 120 ? 58.404 11.877 17.458 1.00 21.66 137 LEU A CA 1
ATOM 794 C C . LEU A 1 120 ? 57.586 11.726 16.188 1.00 21.58 137 LEU A C 1
ATOM 795 O O . LEU A 1 120 ? 57.012 12.694 15.706 1.00 22.39 137 LEU A O 1
ATOM 800 N N . ASP A 1 121 ? 57.563 10.508 15.651 1.00 21.33 138 ASP A N 1
ATOM 801 C CA . ASP A 1 121 ? 56.771 10.149 14.485 1.00 20.87 138 ASP A CA 1
ATOM 802 C C . ASP A 1 121 ? 55.639 9.220 14.937 1.00 19.31 138 ASP A C 1
ATOM 803 O O . ASP A 1 121 ? 55.890 8.235 15.604 1.00 18.59 138 ASP A O 1
ATOM 808 N N . VAL A 1 122 ? 54.398 9.550 14.589 1.00 17.65 139 VAL A N 1
ATOM 809 C CA . VAL A 1 122 ? 53.223 8.797 15.058 1.00 16.81 139 VAL A CA 1
ATOM 810 C C . VAL A 1 122 ? 52.493 8.245 13.825 1.00 17.42 139 VAL A C 1
ATOM 811 O O . VAL A 1 122 ? 52.398 8.937 12.817 1.00 17.27 139 VAL A O 1
ATOM 815 N N . VAL A 1 123 ? 51.990 7.005 13.925 1.00 16.68 140 VAL A N 1
ATOM 816 C CA . VAL A 1 123 ? 51.192 6.431 12.855 1.00 16.42 140 VAL A CA 1
ATOM 817 C C . VAL A 1 123 ? 49.897 5.873 13.452 1.00 16.05 140 VAL A C 1
ATOM 818 O O . VAL A 1 123 ? 49.904 5.288 14.545 1.00 15.46 140 VAL A O 1
ATOM 822 N N . GLY A 1 124 ? 48.794 6.054 12.731 1.00 16.35 141 GLY A N 1
ATOM 823 C CA . GLY A 1 124 ? 47.516 5.417 13.099 1.00 16.24 141 GLY A CA 1
ATOM 824 C C . GLY A 1 124 ? 46.876 4.789 11.867 1.00 18.00 141 GLY A C 1
ATOM 825 O O . GLY A 1 124 ? 46.714 5.453 10.849 1.00 18.38 141 GLY A O 1
ATOM 826 N N . TYR A 1 125 ? 46.490 3.522 11.987 1.00 17.83 142 TYR A N 1
ATOM 827 C CA . TYR A 1 125 ? 45.722 2.803 10.956 1.00 18.28 142 TYR A CA 1
ATOM 828 C C . TYR A 1 125 ? 44.263 2.741 11.391 1.00 18.42 142 TYR A C 1
ATOM 829 O O . TYR A 1 125 ? 43.926 2.136 12.439 1.00 17.67 142 TYR A O 1
ATOM 838 N N . GLN A 1 126 ? 43.406 3.428 10.633 1.00 18.30 143 GLN A N 1
ATOM 839 C CA . GLN A 1 126 ? 41.985 3.564 11.015 1.00 17.57 143 GLN A CA 1
ATOM 840 C C . GLN A 1 126 ? 41.258 2.220 10.874 1.00 16.02 143 GLN A C 1
ATOM 841 O O . GLN A 1 126 ? 41.404 1.544 9.853 1.00 16.57 143 GLN A O 1
ATOM 847 N N . PRO A 1 127 ? 40.463 1.824 11.903 1.00 16.06 144 PRO A N 1
ATOM 848 C CA . PRO A 1 127 ? 39.513 0.689 11.785 1.00 15.15 144 PRO A CA 1
ATOM 849 C C . PRO A 1 127 ? 38.489 0.863 10.645 1.00 15.33 144 PRO A C 1
ATOM 850 O O . PRO A 1 127 ? 37.964 -0.099 10.049 1.00 15.40 144 PRO A O 1
ATOM 855 N N . ALA B 2 8 ? 54.745 26.329 24.687 1.00 32.66 8 ALA B N 1
ATOM 856 C CA . ALA B 2 8 ? 55.705 25.410 24.017 1.00 32.07 8 ALA B CA 1
ATOM 857 C C . ALA B 2 8 ? 55.146 24.000 23.804 1.00 31.45 8 ALA B C 1
ATOM 858 O O . ALA B 2 8 ? 55.917 23.079 23.535 1.00 31.87 8 ALA B O 1
ATOM 860 N N . THR B 2 9 ? 53.828 23.818 23.924 1.00 31.00 9 THR B N 1
ATOM 861 C CA . THR B 2 9 ? 53.209 22.552 23.477 1.00 30.43 9 THR B CA 1
ATOM 862 C C . THR B 2 9 ? 53.203 22.526 21.943 1.00 29.33 9 THR B C 1
ATOM 863 O O . THR B 2 9 ? 52.803 23.507 21.307 1.00 30.20 9 THR B O 1
ATOM 867 N N . LYS B 2 10 ? 53.648 21.412 21.360 1.00 27.85 10 LYS B N 1
ATOM 868 C CA . LYS B 2 10 ? 53.531 21.195 19.925 1.00 26.07 10 LYS B CA 1
ATOM 869 C C . LYS B 2 10 ? 52.278 20.390 19.635 1.00 25.45 10 LYS B C 1
ATOM 870 O O . LYS B 2 10 ? 52.104 19.278 20.153 1.00 24.43 10 LYS B O 1
ATOM 876 N N . LEU B 2 11 ? 51.412 20.970 18.814 1.00 24.03 11 LEU B N 1
ATOM 877 C CA . LEU B 2 11 ? 50.197 20.322 18.374 1.00 22.92 11 LEU B CA 1
ATOM 878 C C . LEU B 2 11 ? 50.333 20.050 16.896 1.00 22.64 11 LEU B C 1
ATOM 879 O O . LEU B 2 11 ? 50.892 20.869 16.150 1.00 22.30 11 LEU B O 1
ATOM 884 N N . PHE B 2 12 ? 49.809 18.915 16.471 1.00 19.20 12 PHE B N 1
ATOM 885 C CA . PHE B 2 12 ? 49.870 18.577 15.046 1.00 18.72 12 PHE B CA 1
ATOM 886 C C . PHE B 2 12 ? 48.780 17.622 14.645 1.00 18.42 12 PHE B C 1
ATOM 887 O O . PHE B 2 12 ? 48.483 16.669 15.376 1.00 17.27 12 PHE B O 1
ATOM 895 N N . SER B 2 13 ? 48.165 17.891 13.480 1.00 18.34 13 SER B N 1
ATOM 896 C CA . SER B 2 13 ? 47.048 17.098 12.991 1.00 19.89 13 SER B CA 1
ATOM 897 C C . SER B 2 13 ? 47.016 17.097 11.447 1.00 19.38 13 SER B C 1
ATOM 898 O O . SER B 2 13 ? 47.581 17.975 10.815 1.00 19.36 13 SER B O 1
ATOM 901 N N . VAL B 2 14 ? 46.382 16.091 10.858 1.00 19.61 14 VAL B N 1
ATOM 902 C CA . VAL B 2 14 ? 46.059 16.093 9.420 1.00 20.28 14 VAL B CA 1
ATOM 903 C C . VAL B 2 14 ? 44.613 15.619 9.301 1.00 20.17 14 VAL B C 1
ATOM 904 O O . VAL B 2 14 ? 44.172 14.785 10.104 1.00 19.32 14 VAL B O 1
ATOM 908 N N . LYS B 2 15 ? 43.853 16.147 8.327 1.00 18.99 15 LYS B N 1
ATOM 909 C CA . LYS B 2 15 ? 42.444 15.774 8.216 1.00 19.58 15 LYS B CA 1
ATOM 910 C C . LYS B 2 15 ? 42.252 14.993 6.938 1.00 19.36 15 LYS B C 1
ATOM 911 O O . LYS B 2 15 ? 42.679 15.456 5.894 1.00 20.63 15 LYS B O 1
ATOM 917 N N . LEU B 2 16 ? 41.617 13.818 7.011 1.00 18.52 16 LEU B N 1
ATOM 918 C CA . LEU B 2 16 ? 41.243 13.086 5.805 1.00 19.80 16 LEU B CA 1
ATOM 919 C C . LEU B 2 16 ? 39.733 13.118 5.691 1.00 19.08 16 LEU B C 1
ATOM 920 O O . LEU B 2 16 ? 39.016 13.149 6.708 1.00 20.01 16 LEU B O 1
ATOM 925 N N . GLY B 2 17 ? 39.236 13.124 4.463 1.00 20.04 17 GLY B N 1
ATOM 926 C CA . GLY B 2 17 ? 37.808 13.271 4.250 1.00 20.84 17 GLY B CA 1
ATOM 927 C C . GLY B 2 17 ? 36.931 12.114 4.668 1.00 20.54 17 GLY B C 1
ATOM 928 O O . GLY B 2 17 ? 35.716 12.261 4.803 1.00 21.58 17 GLY B O 1
ATOM 929 N N . ALA B 2 18 ? 37.536 10.957 4.845 1.00 21.37 18 ALA B N 1
ATOM 930 C CA . ALA B 2 18 ? 36.830 9.733 5.192 1.00 21.18 18 ALA B CA 1
ATOM 931 C C . ALA B 2 18 ? 37.818 8.832 5.962 1.00 21.56 18 ALA B C 1
ATOM 932 O O . ALA B 2 18 ? 39.023 9.088 5.927 1.00 21.67 18 ALA B O 1
ATOM 934 N N . THR B 2 19 ? 37.288 7.765 6.578 1.00 19.99 19 THR B N 1
ATOM 935 C CA . THR B 2 19 ? 38.072 6.782 7.329 1.00 20.61 19 THR B CA 1
ATOM 936 C C . THR B 2 19 ? 38.364 5.529 6.477 1.00 20.42 19 THR B C 1
ATOM 937 O O . THR B 2 19 ? 39.240 4.749 6.835 1.00 21.38 19 THR B O 1
ATOM 941 N N . ARG B 2 20 ? 37.640 5.361 5.368 1.00 20.18 20 ARG B N 1
ATOM 942 C CA . ARG B 2 20 ? 37.961 4.320 4.391 1.00 20.12 20 ARG B CA 1
ATOM 943 C C . ARG B 2 20 ? 37.647 4.843 2.998 1.00 20.34 20 ARG B C 1
ATOM 944 O O . ARG B 2 20 ? 36.889 5.817 2.848 1.00 20.35 20 ARG B O 1
ATOM 952 N N . VAL B 2 21 ? 38.176 4.174 1.982 1.00 19.63 21 VAL B N 1
ATOM 953 C CA . VAL B 2 21 ? 37.887 4.508 0.600 1.00 19.36 21 VAL B CA 1
ATOM 954 C C . VAL B 2 21 ? 37.503 3.165 -0.009 1.00 19.30 21 VAL B C 1
ATOM 955 O O . VAL B 2 21 ? 38.284 2.180 0.065 1.00 20.89 21 VAL B O 1
ATOM 959 N N . ILE B 2 22 ? 36.306 3.090 -0.587 1.00 19.73 22 ILE B N 1
ATOM 960 C CA . ILE B 2 22 ? 35.908 1.853 -1.281 1.00 20.10 22 ILE B CA 1
ATOM 961 C C . ILE B 2 22 ? 36.179 2.082 -2.776 1.00 20.27 22 ILE B C 1
ATOM 962 O O . ILE B 2 22 ? 35.670 3.055 -3.382 1.00 20.78 22 ILE B O 1
ATOM 967 N N . TYR B 2 23 ? 36.978 1.192 -3.346 1.00 20.41 23 TYR B N 1
ATOM 968 C CA . TYR B 2 23 ? 37.374 1.279 -4.764 1.00 19.72 23 TYR B CA 1
ATOM 969 C C . TYR B 2 23 ? 36.609 0.255 -5.561 1.00 20.29 23 TYR B C 1
ATOM 970 O O . TYR B 2 23 ? 36.945 -0.937 -5.550 1.00 19.45 23 TYR B O 1
ATOM 979 N N . HIS B 2 24 ? 35.579 0.728 -6.268 1.00 19.42 24 HIS B N 1
ATOM 980 C CA . HIS B 2 24 ? 34.713 -0.136 -7.065 1.00 21.12 24 HIS B CA 1
ATOM 981 C C . HIS B 2 24 ? 35.429 -0.429 -8.384 1.00 20.72 24 HIS B C 1
ATOM 982 O O . HIS B 2 24 ? 35.825 0.495 -9.066 1.00 19.98 24 HIS B O 1
ATOM 989 N N . AL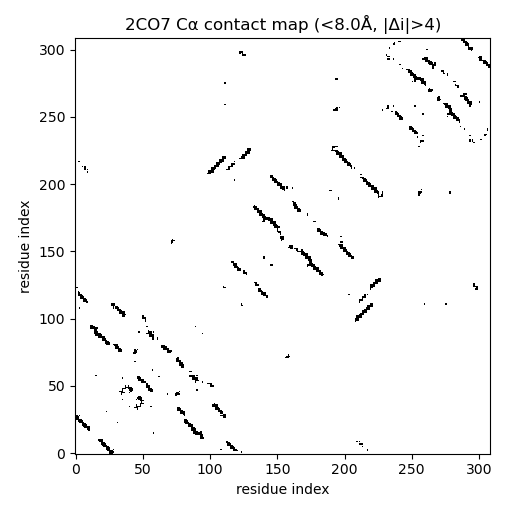A B 2 25 ? 35.623 -1.702 -8.689 1.00 20.32 25 ALA B N 1
ATOM 990 C CA . ALA B 2 25 ? 36.417 -2.131 -9.850 1.00 21.71 25 ALA B CA 1
ATOM 991 C C . ALA B 2 25 ? 36.115 -1.433 -11.194 1.00 22.21 25 ALA B C 1
ATOM 992 O O . ALA B 2 25 ? 37.050 -1.085 -11.937 1.00 23.80 25 ALA B O 1
ATOM 994 N N . GLY B 2 26 ? 34.836 -1.254 -11.528 1.00 21.10 26 GLY B N 1
ATOM 995 C CA . GLY B 2 26 ? 34.479 -0.638 -12.817 1.00 20.57 26 GLY B CA 1
ATOM 996 C C . GLY B 2 26 ? 34.802 0.846 -12.969 1.00 20.62 26 GLY B C 1
ATOM 997 O O . GLY B 2 26 ? 34.830 1.382 -14.091 1.00 20.93 26 GLY B O 1
ATOM 998 N N . THR B 2 27 ? 35.077 1.509 -11.860 1.00 19.67 27 THR B N 1
ATOM 999 C CA . THR B 2 27 ? 35.317 2.963 -11.863 1.00 20.32 27 THR B CA 1
ATOM 1000 C C . THR B 2 27 ? 36.681 3.402 -12.417 1.00 19.75 27 THR B C 1
ATOM 1001 O O . THR B 2 27 ? 37.580 2.577 -12.592 1.00 20.20 27 THR B O 1
ATOM 1005 N N . ALA B 2 28 ? 36.808 4.690 -12.702 1.00 20.73 28 ALA B N 1
ATOM 1006 C CA . ALA B 2 28 ? 38.046 5.245 -13.280 1.00 22.37 28 ALA B CA 1
ATOM 1007 C C . ALA B 2 28 ? 39.033 5.559 -12.144 1.00 23.50 28 ALA B C 1
ATOM 1008 O O . ALA B 2 28 ? 40.216 5.813 -12.358 1.00 23.67 28 ALA B O 1
ATOM 1010 N N . GLY B 2 29 ? 38.513 5.598 -10.934 1.00 24.20 29 GLY B N 1
ATOM 1011 C CA . GLY B 2 29 ? 39.351 5.905 -9.777 1.00 23.97 29 GLY B CA 1
ATOM 1012 C C . GLY B 2 29 ? 38.533 6.444 -8.613 1.00 24.55 29 GLY B C 1
ATOM 1013 O O . GLY B 2 29 ? 37.326 6.708 -8.749 1.00 25.15 29 GLY B O 1
ATOM 1014 N N . ALA B 2 30 ? 39.219 6.668 -7.492 1.00 22.60 30 ALA B N 1
ATOM 1015 C CA . ALA B 2 30 ? 38.580 7.121 -6.269 1.00 22.35 30 ALA B CA 1
ATOM 1016 C C . ALA B 2 30 ? 39.250 8.420 -5.817 1.00 21.62 30 ALA B C 1
ATOM 1017 O O . ALA B 2 30 ? 40.299 8.841 -6.353 1.00 21.83 30 ALA B O 1
ATOM 1019 N N . THR B 2 31 ? 38.646 9.080 -4.843 1.00 21.64 31 THR B N 1
ATOM 1020 C CA . THR B 2 31 ? 39.249 10.313 -4.335 1.00 20.95 31 THR B CA 1
ATOM 1021 C C . THR B 2 31 ? 39.232 10.312 -2.842 1.00 20.46 31 THR B C 1
ATOM 1022 O O . THR B 2 31 ? 38.426 9.609 -2.209 1.00 19.59 31 THR B O 1
ATOM 1026 N N . LEU B 2 32 ? 40.123 11.113 -2.260 1.00 19.00 32 LEU B N 1
ATOM 1027 C CA . LEU B 2 32 ? 40.183 11.236 -0.785 1.00 19.52 32 LEU B CA 1
ATOM 1028 C C . LEU B 2 32 ? 40.618 12.675 -0.504 1.00 20.11 32 LEU B C 1
ATOM 1029 O O . LEU B 2 32 ? 41.656 13.105 -0.992 1.00 19.53 32 LEU B O 1
ATOM 1034 N N . SER B 2 33 ? 39.802 13.439 0.218 1.00 20.79 33 SER B N 1
ATOM 1035 C CA A SER B 2 33 ? 40.163 14.820 0.555 0.50 20.41 33 SER B CA 1
ATOM 1036 C CA B SER B 2 33 ? 40.204 14.819 0.536 0.50 20.66 33 SER B CA 1
ATOM 1037 C C . SER B 2 33 ? 41.218 14.813 1.677 1.00 20.57 33 SER B C 1
ATOM 1038 O O . SER B 2 33 ? 41.161 13.991 2.573 1.00 20.54 33 SER B O 1
ATOM 1043 N N . VAL B 2 34 ? 42.166 15.742 1.621 1.00 19.65 34 VAL B N 1
ATOM 1044 C CA . VAL B 2 34 ? 43.152 15.924 2.699 1.00 19.73 34 VAL B CA 1
ATOM 1045 C C . VAL B 2 34 ? 43.207 17.422 2.981 1.00 19.65 34 VAL B C 1
ATOM 1046 O O . VAL B 2 34 ? 43.282 18.222 2.046 1.00 19.59 34 VAL B O 1
ATOM 1050 N N . SER B 2 35 ? 43.137 17.783 4.262 1.00 18.59 35 SER B N 1
ATOM 1051 C CA . SER B 2 35 ? 43.229 19.182 4.673 1.00 18.40 35 SER B CA 1
ATOM 1052 C C . SER B 2 35 ? 44.300 19.378 5.721 1.00 18.43 35 SER B C 1
ATOM 1053 O O . SER B 2 35 ? 44.561 18.484 6.512 1.00 18.06 35 SER B O 1
ATOM 1056 N N . ASN B 2 36 ? 44.902 20.571 5.701 1.00 16.26 36 ASN B N 1
ATOM 1057 C CA . ASN B 2 36 ? 45.908 20.995 6.665 1.00 17.33 36 ASN B CA 1
ATOM 1058 C C . ASN B 2 36 ? 45.255 21.884 7.726 1.00 17.86 36 ASN B C 1
ATOM 1059 O O . ASN B 2 36 ? 44.999 23.049 7.462 1.00 17.04 36 ASN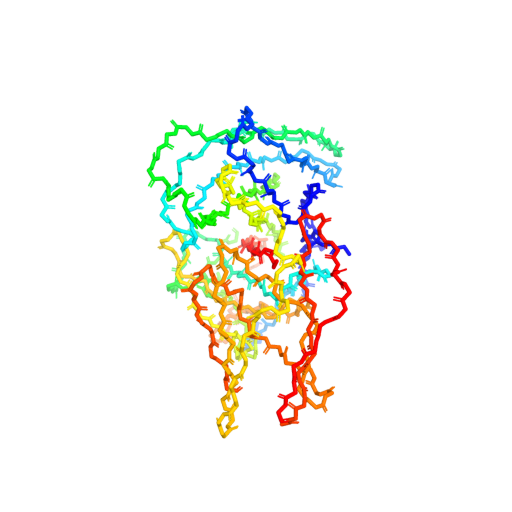 B O 1
ATOM 1064 N N . PRO B 2 37 ? 45.020 21.363 8.936 1.00 18.68 37 PRO B N 1
ATOM 1065 C CA . PRO B 2 37 ? 44.437 22.192 10.021 1.00 18.78 37 PRO B CA 1
ATOM 1066 C C . PRO B 2 37 ? 45.337 23.271 10.603 1.00 18.69 37 PRO B C 1
ATOM 1067 O O . PRO B 2 37 ? 44.850 24.155 11.340 1.00 18.02 37 PRO B O 1
ATOM 1071 N N . GLN B 2 38 ? 46.626 23.209 10.291 1.00 17.70 38 GLN B N 1
ATOM 1072 C CA . GLN B 2 38 ? 47.606 24.139 10.840 1.00 16.92 38 GLN B CA 1
ATOM 1073 C C . GLN B 2 38 ? 47.565 25.460 10.125 1.00 17.85 38 GLN B C 1
ATOM 1074 O O . GLN B 2 38 ? 47.266 25.518 8.935 1.00 17.86 38 GLN B O 1
ATOM 1080 N N . ASN B 2 39 ? 47.902 26.515 10.861 1.00 18.06 39 ASN B N 1
ATOM 1081 C CA . ASN B 2 39 ? 47.967 27.864 10.318 1.00 19.34 39 ASN B CA 1
ATOM 1082 C C . ASN B 2 39 ? 49.351 28.174 9.746 1.00 19.32 39 ASN B C 1
ATOM 1083 O O . ASN B 2 39 ? 49.878 29.279 9.899 1.00 19.63 39 ASN B O 1
ATOM 1088 N N . TYR B 2 40 ? 49.930 27.173 9.089 1.00 19.15 40 TYR B N 1
ATOM 1089 C CA . TYR B 2 40 ? 51.230 27.271 8.436 1.00 19.23 40 TYR B CA 1
ATOM 1090 C C . TYR B 2 40 ? 51.339 26.099 7.450 1.00 18.12 40 TYR B C 1
ATOM 1091 O O . TYR B 2 40 ? 50.580 25.147 7.553 1.00 18.18 40 TYR B O 1
ATOM 1100 N N . PRO B 2 41 ? 52.278 26.169 6.485 1.00 18.85 41 PRO B N 1
ATOM 1101 C CA . PRO B 2 41 ? 52.353 25.138 5.438 1.00 17.72 41 PRO B CA 1
ATOM 1102 C C . PRO B 2 41 ? 52.932 23.809 5.960 1.00 17.22 41 PRO B C 1
ATOM 1103 O O . PRO B 2 41 ? 53.780 23.810 6.868 1.00 18.12 41 PRO B O 1
ATOM 1107 N N . ILE B 2 42 ? 52.446 22.712 5.403 1.00 16.99 42 ILE B N 1
ATOM 1108 C CA . ILE B 2 42 ? 52.971 21.380 5.677 1.00 16.69 42 ILE B CA 1
ATOM 1109 C C . ILE B 2 42 ? 53.310 20.642 4.392 1.00 16.96 42 ILE B C 1
ATOM 1110 O O . ILE B 2 42 ? 52.771 20.939 3.342 1.00 18.47 42 ILE B O 1
ATOM 1115 N N . LEU B 2 43 ? 54.211 19.678 4.498 1.00 17.19 43 LEU B N 1
ATOM 1116 C CA . LEU B 2 43 ? 54.546 18.820 3.373 1.00 17.43 43 LEU B CA 1
ATOM 1117 C C . LEU B 2 43 ? 53.785 17.505 3.545 1.00 18.30 43 LEU B C 1
ATOM 1118 O O . LEU B 2 43 ? 53.622 16.997 4.660 1.00 18.63 43 LEU B O 1
ATOM 1123 N N . VAL B 2 44 ? 53.305 16.963 2.440 1.00 18.45 44 VAL B N 1
ATOM 1124 C CA . VAL B 2 44 ? 52.502 15.750 2.494 1.00 19.54 44 VAL B CA 1
ATOM 1125 C C . VAL B 2 44 ? 53.017 14.722 1.483 1.00 19.44 44 VAL B C 1
ATOM 1126 O O . VAL B 2 44 ? 53.398 15.085 0.375 1.00 20.05 44 VAL B O 1
ATOM 1130 N N . GLN B 2 45 ? 53.040 13.460 1.898 1.00 19.94 45 GLN B N 1
ATOM 1131 C CA . GLN B 2 45 ? 53.358 12.353 1.030 1.00 19.83 45 GLN B CA 1
ATOM 1132 C C . GLN B 2 45 ? 52.219 11.349 1.137 1.00 20.90 45 GLN B C 1
ATOM 1133 O O . GLN B 2 45 ? 51.772 11.009 2.237 1.00 20.70 45 GLN B O 1
ATOM 1139 N N . SER B 2 46 ? 51.735 10.883 -0.004 1.00 20.43 46 SER B N 1
ATOM 1140 C CA A SER B 2 46 ? 50.743 9.826 0.014 0.50 21.75 46 SER B CA 1
ATOM 1141 C CA B SER B 2 46 ? 50.725 9.848 -0.014 0.50 21.23 46 SER B CA 1
ATOM 1142 C C . SER B 2 46 ? 51.303 8.597 -0.659 1.00 22.26 46 SER B C 1
ATOM 1143 O O . SER B 2 46 ? 52.034 8.683 -1.688 1.00 22.41 46 SER B O 1
ATOM 1148 N N . SER B 2 47 ? 50.996 7.447 -0.059 1.00 23.55 47 SER B N 1
ATOM 1149 C CA . SER B 2 47 ? 51.420 6.146 -0.565 1.00 22.99 47 SER B CA 1
ATOM 1150 C C . SER B 2 47 ? 50.287 5.115 -0.394 1.00 22.42 47 SER B C 1
ATOM 1151 O O . SER B 2 47 ? 49.400 5.325 0.402 1.00 21.68 47 SER B O 1
ATOM 1154 N N . VAL B 2 48 ? 50.293 4.042 -1.184 1.00 21.39 48 VAL B N 1
ATOM 1155 C CA . VAL B 2 48 ? 49.386 2.877 -0.957 1.00 21.55 48 VAL B CA 1
ATOM 1156 C C . VAL B 2 48 ? 50.224 1.641 -0.629 1.00 21.23 48 VAL B C 1
ATOM 1157 O O . VAL B 2 48 ? 51.208 1.361 -1.318 1.00 22.83 48 VAL B O 1
ATOM 1161 N N . LYS B 2 49 ? 49.870 0.923 0.433 1.00 20.81 49 LYS B N 1
ATOM 1162 C CA . LYS B 2 49 ? 50.591 -0.322 0.785 1.00 19.89 49 LYS B CA 1
ATOM 1163 C C . LYS B 2 49 ? 49.590 -1.469 0.743 1.00 19.26 49 LYS B C 1
ATOM 1164 O O . LYS B 2 49 ? 48.373 -1.252 0.854 1.00 20.38 49 LYS B O 1
ATOM 1170 N N . ALA B 2 50 ? 50.107 -2.685 0.621 1.00 17.75 50 ALA B N 1
ATOM 1171 C CA . ALA B 2 50 ? 49.234 -3.863 0.572 1.00 17.53 50 ALA B CA 1
ATOM 1172 C C . ALA B 2 50 ? 48.624 -4.068 1.972 1.00 17.72 50 ALA B C 1
ATOM 1173 O O . ALA B 2 50 ? 48.971 -3.313 2.928 1.00 19.12 50 ALA B O 1
ATOM 1175 N N . ALA B 2 51 ? 47.719 -5.048 2.110 1.00 17.91 51 ALA B N 1
ATOM 1176 C CA . ALA B 2 51 ? 47.081 -5.318 3.431 1.00 19.01 51 ALA B CA 1
ATOM 1177 C C . ALA B 2 51 ? 48.084 -5.500 4.581 1.00 19.86 51 ALA B C 1
ATOM 1178 O O . ALA B 2 51 ? 47.788 -5.135 5.738 1.00 20.94 51 ALA B O 1
ATOM 1180 N N . ASP B 2 52 ? 49.266 -6.074 4.303 1.00 19.22 52 ASP B N 1
ATOM 1181 C CA . ASP B 2 52 ? 50.285 -6.311 5.356 1.00 19.52 52 ASP B CA 1
ATOM 1182 C C . ASP B 2 52 ? 51.031 -5.049 5.829 1.00 20.04 52 ASP B C 1
ATOM 1183 O O . ASP B 2 52 ? 51.984 -5.118 6.643 1.00 19.83 52 ASP B O 1
ATOM 1188 N N . LYS B 2 53 ? 50.609 -3.918 5.266 1.00 20.03 53 LYS B N 1
ATOM 1189 C CA . LYS B 2 53 ? 51.115 -2.561 5.568 1.00 21.14 53 LYS B CA 1
ATOM 1190 C C . LYS B 2 53 ? 52.556 -2.291 5.119 1.00 21.14 53 LYS B C 1
ATOM 1191 O O . LYS B 2 53 ? 53.124 -1.262 5.480 1.00 21.83 53 LYS B O 1
ATOM 1197 N N . SER B 2 54 ? 53.122 -3.177 4.304 1.00 20.52 54 SER B N 1
ATOM 1198 C CA . SER B 2 54 ? 54.550 -3.158 4.005 1.00 20.72 54 SER B CA 1
ATOM 1199 C C . SER B 2 54 ? 54.843 -3.395 2.542 1.00 20.29 54 SER B C 1
ATOM 1200 O O . SER B 2 54 ? 55.714 -2.755 1.984 1.00 20.68 54 SER B O 1
ATOM 1203 N N . SER B 2 55 ? 54.087 -4.309 1.940 1.00 19.57 55 SER B N 1
ATOM 1204 C CA . SER B 2 55 ? 54.326 -4.741 0.577 1.00 20.08 55 SER B CA 1
ATOM 1205 C C . SER B 2 55 ? 53.697 -3.682 -0.354 1.00 19.89 55 SER B C 1
ATOM 1206 O O . SER B 2 55 ? 52.761 -2.980 0.052 1.00 20.03 55 SER B O 1
ATOM 1209 N N . PRO B 2 56 ? 54.178 -3.594 -1.605 1.00 20.08 56 PRO B N 1
ATOM 1210 C CA . PRO B 2 56 ? 53.551 -2.674 -2.561 1.00 20.42 56 PRO B CA 1
ATOM 1211 C C . PRO B 2 56 ? 52.150 -3.103 -2.987 1.00 19.86 56 PRO B C 1
ATOM 1212 O O . PRO B 2 56 ? 51.776 -4.296 -2.897 1.00 20.85 56 PRO B O 1
ATOM 1216 N N . ALA B 2 57 ? 51.378 -2.129 -3.456 1.00 20.46 57 ALA B N 1
ATOM 1217 C CA . ALA B 2 57 ? 50.024 -2.376 -3.965 1.00 21.02 57 ALA B CA 1
ATOM 1218 C C . ALA B 2 57 ? 49.902 -1.724 -5.338 1.00 21.09 57 ALA B C 1
ATOM 1219 O O . ALA B 2 57 ? 50.619 -0.743 -5.619 1.00 21.58 57 ALA B O 1
ATOM 1221 N N . PRO B 2 58 ? 49.038 -2.282 -6.211 1.00 21.12 58 PRO B N 1
ATOM 1222 C CA . PRO B 2 58 ? 48.968 -1.827 -7.603 1.00 21.06 58 PRO B CA 1
ATOM 1223 C C . PRO B 2 58 ? 48.090 -0.581 -7.706 1.00 21.48 58 PRO B C 1
ATOM 1224 O O . PRO B 2 58 ? 47.118 -0.563 -8.495 1.00 20.87 58 PRO B O 1
ATOM 1228 N N . PHE B 2 59 ? 48.391 0.423 -6.881 1.00 20.83 59 PHE B N 1
ATOM 1229 C CA . PHE B 2 59 ? 47.652 1.686 -6.949 1.00 21.25 59 PHE B CA 1
ATOM 1230 C C . PHE B 2 59 ? 48.613 2.835 -6.905 1.00 22.38 59 PHE B C 1
ATOM 1231 O O . PHE B 2 59 ? 49.689 2.713 -6.332 1.00 23.42 59 PHE B O 1
ATOM 1239 N N . LEU B 2 60 ? 48.197 3.963 -7.472 1.00 23.03 60 LEU B N 1
ATOM 1240 C CA . LEU B 2 60 ? 48.981 5.170 -7.415 1.00 23.59 60 LEU B CA 1
ATOM 1241 C C . LEU B 2 60 ? 48.097 6.258 -6.844 1.00 23.63 60 LEU B C 1
ATOM 1242 O O . LEU B 2 60 ? 46.900 6.303 -7.117 1.00 21.82 60 LEU B O 1
ATOM 1247 N N . VAL B 2 61 ? 48.684 7.088 -5.994 1.00 23.32 61 VAL B N 1
ATOM 1248 C CA . VAL B 2 61 ? 48.002 8.267 -5.485 1.00 24.01 61 VAL B CA 1
ATOM 1249 C C . VAL B 2 61 ? 48.641 9.495 -6.093 1.00 25.27 61 VAL B C 1
ATOM 1250 O O . VAL B 2 61 ? 49.876 9.617 -6.141 1.00 25.09 61 VAL B O 1
ATOM 1254 N N . MET B 2 62 ? 47.778 10.401 -6.556 1.00 25.84 62 MET B N 1
ATOM 1255 C CA A MET B 2 62 ? 48.179 11.626 -7.263 0.50 25.68 62 MET B CA 1
ATOM 1256 C CA B MET B 2 62 ? 48.224 11.614 -7.194 0.50 26.52 62 MET B CA 1
ATOM 1257 C C . MET B 2 62 ? 47.604 12.866 -6.587 1.00 25.43 62 MET B C 1
ATOM 1258 O O . MET B 2 62 ? 46.377 12.973 -6.447 1.00 26.42 62 MET B O 1
ATOM 1267 N N . PRO B 2 63 ? 48.460 13.833 -6.208 1.00 24.62 63 PRO B N 1
ATOM 1268 C CA . PRO B 2 63 ? 49.933 13.816 -6.300 1.00 22.85 63 PRO B CA 1
ATOM 1269 C C . PRO B 2 63 ? 50.508 12.989 -5.149 1.00 21.49 63 PRO B C 1
ATOM 1270 O O . PRO B 2 63 ? 49.967 13.058 -4.055 1.00 22.03 63 PRO B O 1
ATOM 1274 N N . PRO B 2 64 ? 51.628 12.274 -5.365 1.00 20.62 64 PRO B N 1
ATOM 1275 C CA . PRO B 2 64 ? 52.299 11.522 -4.285 1.00 21.02 64 PRO B CA 1
ATOM 1276 C C . PRO B 2 64 ? 53.035 12.421 -3.286 1.00 21.02 64 PRO B C 1
ATOM 1277 O O . PRO B 2 64 ? 53.189 12.028 -2.126 1.00 21.27 64 PRO B O 1
ATOM 1281 N N . LEU B 2 65 ? 53.405 13.621 -3.740 1.00 19.85 65 LEU B N 1
ATOM 1282 C CA . LEU B 2 65 ? 54.184 14.568 -2.968 1.00 20.57 65 LEU B CA 1
ATOM 1283 C C . LEU B 2 65 ? 53.616 15.980 -3.199 1.00 20.05 65 LEU B C 1
ATOM 1284 O O . LEU B 2 65 ? 53.540 16.438 -4.349 1.00 17.98 65 LEU B O 1
ATOM 1289 N N . PHE B 2 66 ? 53.208 16.668 -2.136 1.00 19.19 66 PHE B N 1
ATOM 1290 C CA . PHE B 2 66 ? 52.659 18.025 -2.322 1.00 20.52 66 PHE B CA 1
ATOM 1291 C C . PHE B 2 66 ? 52.814 18.847 -1.049 1.00 20.27 66 PHE B C 1
ATOM 1292 O O . PHE B 2 66 ? 53.138 18.309 0.010 1.00 21.21 66 PHE B O 1
ATOM 1300 N N . ARG B 2 67 ? 52.592 20.146 -1.168 1.00 20.00 67 ARG B N 1
ATOM 1301 C CA . ARG B 2 67 ? 52.680 21.046 -0.045 1.00 19.32 67 ARG B CA 1
ATOM 1302 C C . ARG B 2 67 ? 51.271 21.584 0.133 1.00 20.31 67 ARG B C 1
ATOM 1303 O O . ARG B 2 67 ? 50.616 21.961 -0.845 1.00 21.90 67 ARG B O 1
ATOM 1311 N N . LEU B 2 68 ? 50.809 21.631 1.375 1.00 19.97 68 LEU B N 1
ATOM 1312 C CA . LEU B 2 68 ? 49.557 22.325 1.708 1.00 20.20 68 LEU B CA 1
ATOM 1313 C C . LEU B 2 68 ? 49.821 23.635 2.422 1.00 21.29 68 LEU B C 1
ATOM 1314 O O . LEU B 2 68 ? 50.581 23.667 3.381 1.00 21.16 68 LEU B O 1
ATOM 1319 N N . GLU B 2 69 ? 49.212 24.728 1.936 1.00 20.64 69 GLU B N 1
ATOM 1320 C CA . GLU B 2 69 ? 49.262 25.992 2.652 1.00 19.98 69 GLU B CA 1
ATOM 1321 C C . GLU B 2 69 ? 48.428 25.867 3.928 1.00 18.34 69 GLU B C 1
ATOM 1322 O O . GLU B 2 69 ? 47.661 24.899 4.085 1.00 17.93 69 GLU B O 1
ATOM 1328 N N . ALA B 2 70 ? 48.574 26.863 4.804 1.00 18.48 70 ALA B N 1
ATOM 1329 C CA . ALA B 2 70 ? 47.771 26.998 6.027 1.00 18.42 70 ALA B CA 1
ATOM 1330 C C . ALA B 2 70 ? 46.318 26.730 5.633 1.00 18.54 70 ALA B C 1
ATOM 1331 O O . ALA B 2 70 ? 45.799 27.389 4.724 1.00 17.11 70 ALA B O 1
ATOM 1333 N N . ASN B 2 71 ? 45.669 25.819 6.351 1.00 18.51 71 ASN B N 1
ATOM 1334 C CA . ASN B 2 71 ? 44.218 25.549 6.212 1.00 18.92 71 ASN B CA 1
ATOM 1335 C C . ASN B 2 71 ? 43.759 25.084 4.817 1.00 18.52 71 ASN B C 1
ATOM 1336 O O . ASN B 2 71 ? 42.567 25.060 4.522 1.00 18.99 71 ASN B O 1
ATOM 1341 N N . GLN B 2 72 ? 44.695 24.684 3.957 1.00 18.59 72 GLN B N 1
ATOM 1342 C CA . GLN B 2 72 ? 44.345 24.263 2.615 1.00 18.81 72 GLN B CA 1
ATOM 1343 C C . GLN B 2 72 ? 43.684 22.901 2.580 1.00 18.90 72 GLN B C 1
ATOM 1344 O O . GLN B 2 72 ? 44.104 21.980 3.288 1.00 18.86 72 GLN B O 1
ATOM 1350 N N . GLN B 2 73 ? 42.684 22.771 1.720 1.00 18.45 73 GLN B N 1
ATOM 1351 C CA . GLN B 2 73 ? 42.021 21.483 1.485 1.00 19.69 73 GLN B CA 1
ATOM 1352 C C . GLN B 2 73 ? 42.242 21.114 0.021 1.00 21.40 73 GLN B C 1
ATOM 1353 O O . GLN B 2 73 ? 42.114 21.955 -0.873 1.00 20.12 73 GLN B O 1
ATOM 1359 N N . SER B 2 74 ? 42.572 19.853 -0.201 1.00 21.80 74 SER B N 1
ATOM 1360 C CA . SER B 2 74 ? 42.928 19.344 -1.515 1.00 23.13 74 SER B CA 1
ATOM 1361 C C . SER B 2 74 ? 42.307 17.949 -1.675 1.00 23.21 74 SER B C 1
ATOM 1362 O O . SER B 2 74 ? 41.846 17.358 -0.697 1.00 22.32 74 SER B O 1
ATOM 1365 N N . GLN B 2 75 ? 42.328 17.442 -2.905 1.00 23.63 75 GLN B N 1
ATOM 1366 C CA . GLN B 2 75 ? 41.860 16.095 -3.196 1.00 24.83 75 GLN B CA 1
ATOM 1367 C C . GLN B 2 75 ? 43.003 15.252 -3.717 1.00 25.08 75 GLN B C 1
ATOM 1368 O O . GLN B 2 75 ? 43.836 15.715 -4.515 1.00 26.08 75 GLN B O 1
ATOM 1374 N N . LEU B 2 76 ? 43.054 14.011 -3.273 1.00 22.65 76 LEU B N 1
ATOM 1375 C CA . LEU B 2 76 ? 43.983 13.077 -3.834 1.00 22.91 76 LEU B CA 1
ATOM 1376 C C . LEU B 2 76 ? 43.193 12.180 -4.732 1.00 23.10 76 LEU B C 1
ATOM 1377 O O . LEU B 2 76 ? 42.084 11.804 -4.378 1.00 23.44 76 LEU B O 1
ATOM 1382 N N . ARG B 2 77 ? 43.757 11.831 -5.882 1.00 22.10 77 ARG B N 1
ATOM 1383 C CA . ARG B 2 77 ? 43.155 10.860 -6.766 1.00 22.19 77 ARG B CA 1
ATOM 1384 C C . ARG B 2 77 ? 43.868 9.528 -6.578 1.00 21.14 77 ARG B C 1
ATOM 1385 O O . ARG B 2 77 ? 45.095 9.469 -6.640 1.00 20.65 77 ARG B O 1
ATOM 1393 N N . ILE B 2 78 ? 43.106 8.453 -6.432 1.00 20.23 78 ILE B N 1
ATOM 1394 C CA . ILE B 2 78 ? 43.686 7.113 -6.270 1.00 19.07 78 ILE B CA 1
ATOM 1395 C C . ILE B 2 78 ? 43.261 6.265 -7.474 1.00 19.49 78 ILE B C 1
ATOM 1396 O O . ILE B 2 78 ? 42.085 6.197 -7.760 1.00 19.44 78 ILE B O 1
ATOM 1401 N N . VAL B 2 79 ? 44.206 5.626 -8.171 1.00 18.62 79 VAL B N 1
ATOM 1402 C CA . VAL B 2 79 ? 43.863 4.894 -9.403 1.00 18.46 79 VAL B CA 1
ATOM 1403 C C . VAL B 2 79 ? 44.577 3.541 -9.387 1.00 19.06 79 VAL B C 1
ATOM 1404 O O . VAL B 2 79 ? 45.748 3.463 -8.997 1.00 18.89 79 VAL B O 1
ATOM 1408 N N . ARG B 2 80 ? 43.845 2.468 -9.703 1.00 18.60 80 ARG B N 1
ATOM 1409 C CA . ARG B 2 80 ? 44.482 1.162 -9.892 1.00 20.73 80 ARG B CA 1
ATOM 1410 C C . ARG B 2 80 ? 45.376 1.184 -11.107 1.00 21.88 80 ARG B C 1
ATOM 1411 O O . ARG B 2 80 ? 44.942 1.632 -12.181 1.00 22.66 80 ARG B O 1
ATOM 1419 N N . THR B 2 81 ? 46.599 0.658 -10.995 1.00 23.19 81 THR B N 1
ATOM 1420 C CA . THR B 2 81 ? 47.513 0.714 -12.157 1.00 25.71 81 THR B CA 1
ATOM 1421 C C . THR B 2 81 ? 47.847 -0.575 -12.857 1.00 26.26 81 THR B C 1
ATOM 1422 O O . THR B 2 81 ? 48.587 -0.547 -13.860 1.00 28.84 81 THR B O 1
ATOM 1426 N N . GLY B 2 82 ? 47.352 -1.690 -12.345 1.00 26.77 82 GLY B N 1
ATOM 1427 C CA . GLY B 2 82 ? 47.591 -3.017 -12.938 1.00 26.35 82 GLY B CA 1
ATOM 1428 C C . GLY B 2 82 ? 47.260 -4.023 -11.840 1.00 26.99 82 GLY B C 1
ATOM 1429 O O . GLY B 2 82 ? 46.200 -3.939 -11.226 1.00 26.29 82 GLY B O 1
ATOM 1430 N N . GLY B 2 83 ? 48.166 -4.962 -11.571 1.00 27.16 83 GLY B N 1
ATOM 1431 C CA . GLY B 2 83 ? 47.946 -5.923 -10.481 1.00 28.66 83 GLY B CA 1
ATOM 1432 C C . GLY B 2 83 ? 47.171 -7.145 -10.931 1.00 29.17 83 GLY B C 1
ATOM 1433 O O . GLY B 2 83 ? 46.625 -7.189 -12.034 1.00 29.91 83 GLY B O 1
ATOM 1434 N N . ASP B 2 84 ? 47.163 -8.177 -10.106 1.00 30.29 84 ASP B N 1
ATOM 1435 C CA . ASP B 2 84 ? 46.338 -9.344 -10.426 1.00 31.45 84 ASP B CA 1
ATOM 1436 C C . ASP B 2 84 ? 45.479 -9.676 -9.216 1.00 30.84 84 ASP B C 1
ATOM 1437 O O . ASP B 2 84 ? 45.536 -10.780 -8.653 1.00 30.70 84 ASP B O 1
ATOM 1442 N N . MET B 2 85 ? 44.676 -8.696 -8.835 1.00 29.40 85 MET B N 1
ATOM 1443 C CA . MET B 2 85 ? 43.739 -8.879 -7.736 1.00 28.37 85 MET B CA 1
ATOM 1444 C C . MET B 2 85 ? 42.648 -9.898 -8.045 1.00 25.89 85 MET B C 1
ATOM 1445 O O . MET B 2 85 ? 42.194 -10.007 -9.188 1.00 25.14 85 MET B O 1
ATOM 1450 N N . PRO B 2 86 ? 42.259 -10.689 -7.025 1.00 24.26 86 PRO B N 1
ATOM 1451 C CA . PRO B 2 86 ? 41.190 -11.664 -7.245 1.00 23.67 86 PRO B CA 1
ATOM 1452 C C . PRO B 2 86 ? 39.900 -11.023 -7.749 1.00 22.76 86 PRO B C 1
ATOM 1453 O O . PRO B 2 86 ? 39.689 -9.819 -7.583 1.00 23.12 86 PRO B O 1
ATOM 1457 N N . THR B 2 87 ? 39.061 -11.825 -8.396 1.00 22.13 87 THR B N 1
ATOM 1458 C CA . THR B 2 87 ? 37.819 -11.317 -8.958 1.00 21.98 87 THR B CA 1
ATOM 1459 C C . THR B 2 87 ? 36.619 -11.713 -8.103 1.00 20.83 87 THR B C 1
ATOM 1460 O O . THR B 2 87 ? 35.517 -11.257 -8.359 1.00 20.96 87 THR B O 1
ATOM 1464 N N . ASP B 2 88 ? 36.833 -12.586 -7.109 1.00 19.91 88 ASP B N 1
ATOM 1465 C CA . ASP B 2 88 ? 35.715 -13.215 -6.351 1.00 18.32 88 ASP B CA 1
ATOM 1466 C C . ASP B 2 88 ? 35.675 -12.800 -4.877 1.00 17.72 88 ASP B C 1
ATOM 1467 O O . ASP B 2 88 ? 34.923 -13.367 -4.100 1.00 17.37 88 ASP B O 1
ATOM 1472 N N . ARG B 2 89 ? 36.523 -11.855 -4.497 1.00 16.50 89 ARG B N 1
ATOM 1473 C CA . ARG B 2 89 ? 36.553 -11.355 -3.132 1.00 17.30 89 ARG B CA 1
ATOM 1474 C C . ARG B 2 89 ? 37.216 -9.995 -3.150 1.00 17.71 89 ARG B C 1
ATOM 1475 O O . ARG B 2 89 ? 38.009 -9.688 -4.073 1.00 17.59 89 ARG B O 1
ATOM 1483 N N . GLU B 2 90 ? 36.923 -9.191 -2.134 1.00 18.46 90 GLU B N 1
ATOM 1484 C CA . GLU B 2 90 ? 37.663 -7.932 -1.904 1.00 18.36 90 GLU B CA 1
ATOM 1485 C C . GLU B 2 90 ? 39.149 -8.158 -1.605 1.00 18.98 90 GLU B C 1
ATOM 1486 O O . GLU B 2 90 ? 39.562 -9.228 -1.151 1.00 18.38 90 GLU B O 1
ATOM 1492 N N . THR B 2 91 ? 39.929 -7.104 -1.823 1.00 19.72 91 THR B N 1
ATOM 1493 C CA . THR B 2 91 ? 41.350 -7.059 -1.539 1.00 18.99 91 THR B CA 1
ATOM 1494 C C . THR B 2 91 ? 41.578 -5.742 -0.827 1.00 20.40 91 THR B C 1
ATOM 1495 O O . THR B 2 91 ? 41.142 -4.693 -1.299 1.00 19.60 91 THR B O 1
ATOM 1499 N N . LEU B 2 92 ? 42.227 -5.814 0.326 1.00 19.36 92 LEU B N 1
ATOM 1500 C CA . LEU B 2 92 ? 42.427 -4.639 1.153 1.00 21.10 92 LEU B CA 1
ATOM 1501 C C . LEU B 2 92 ? 43.817 -4.069 0.916 1.00 20.44 92 LEU B C 1
ATOM 1502 O O . LEU B 2 92 ? 44.790 -4.826 0.777 1.00 21.92 92 LEU B O 1
ATOM 1507 N N . GLN B 2 93 ? 43.894 -2.747 0.848 1.00 20.29 93 GLN B N 1
ATOM 1508 C CA . GLN B 2 93 ? 45.164 -2.007 0.861 1.00 20.47 93 GLN B CA 1
ATOM 1509 C C . GLN B 2 93 ? 45.035 -0.904 1.941 1.00 19.98 93 GLN B C 1
ATOM 1510 O O . GLN B 2 93 ? 43.959 -0.711 2.545 1.00 19.85 93 GLN B O 1
ATOM 1516 N N . TRP B 2 94 ? 46.111 -0.142 2.139 1.00 19.60 94 TRP B N 1
ATOM 1517 C CA . TRP B 2 94 ? 46.087 1.010 3.008 1.00 19.42 94 TRP B CA 1
ATOM 1518 C C . TRP B 2 94 ? 46.596 2.219 2.244 1.00 20.30 94 TRP B C 1
ATOM 1519 O O . TRP B 2 94 ? 47.663 2.160 1.638 1.00 20.89 94 TRP B O 1
ATOM 1530 N N . VAL B 2 95 ? 45.839 3.303 2.307 1.00 19.85 95 VAL B N 1
ATOM 1531 C CA . VAL B 2 95 ? 46.260 4.586 1.735 1.00 20.11 95 VAL B CA 1
ATOM 1532 C C . VAL B 2 95 ? 46.681 5.448 2.938 1.00 20.46 95 VAL B C 1
ATOM 1533 O O . VAL B 2 95 ? 45.888 5.710 3.824 1.00 19.26 95 VAL B O 1
ATOM 1537 N N . CYS B 2 96 ? 47.947 5.870 2.918 1.00 20.19 96 CYS B N 1
ATOM 1538 C CA . CYS B 2 96 ? 48.575 6.551 4.039 1.00 21.69 96 CYS B CA 1
ATOM 1539 C C . CYS B 2 96 ? 49.007 7.948 3.617 1.00 20.87 96 CYS B C 1
ATOM 1540 O O . CYS B 2 96 ? 49.486 8.157 2.504 1.00 21.09 96 CYS B O 1
ATOM 1543 N N . ILE B 2 97 ? 48.821 8.879 4.532 1.00 20.09 97 ILE B N 1
ATOM 1544 C CA . ILE B 2 97 ? 49.116 10.286 4.319 1.00 20.26 97 ILE B CA 1
ATOM 1545 C C . ILE B 2 97 ? 50.113 10.642 5.394 1.00 20.16 97 ILE B C 1
ATOM 1546 O O . ILE B 2 97 ? 49.762 10.564 6.578 1.00 20.42 97 ILE B O 1
ATOM 1551 N N . LYS B 2 98 ? 51.341 10.968 4.986 1.00 18.83 98 LYS B N 1
ATOM 1552 C CA . LYS B 2 98 ? 52.390 11.427 5.907 1.00 19.60 98 LYS B CA 1
ATOM 1553 C C . LYS B 2 98 ? 52.445 12.945 5.861 1.00 19.88 98 LYS B C 1
ATOM 1554 O O . LYS B 2 98 ? 52.592 13.535 4.772 1.00 20.34 98 LYS B O 1
ATOM 1560 N N . ALA B 2 99 ? 52.363 13.561 7.040 1.00 19.35 99 ALA B N 1
ATOM 1561 C CA . ALA B 2 99 ? 52.338 15.031 7.133 1.00 19.11 99 ALA B CA 1
ATOM 1562 C C . ALA B 2 99 ? 53.511 15.455 8.000 1.00 18.62 99 ALA B C 1
ATOM 1563 O O . ALA B 2 99 ? 53.751 14.900 9.075 1.00 17.38 99 ALA B O 1
ATOM 1565 N N . VAL B 2 100 ? 54.228 16.454 7.508 1.00 17.86 100 VAL B N 1
ATOM 1566 C CA . VAL B 2 100 ? 55.492 16.889 8.086 1.00 19.60 100 VAL B CA 1
ATOM 1567 C C . VAL B 2 100 ? 55.487 18.426 8.211 1.00 19.65 100 VAL B C 1
ATOM 1568 O O . VAL B 2 100 ? 55.375 19.126 7.202 1.00 19.64 100 VAL B O 1
ATOM 1572 N N . PRO B 2 101 ? 55.635 18.941 9.452 1.00 20.58 101 PRO B N 1
ATOM 1573 C CA . PRO B 2 101 ? 55.650 20.374 9.694 1.00 21.14 101 PRO B CA 1
ATOM 1574 C C . PRO B 2 101 ? 57.033 20.972 9.450 1.00 21.17 101 PRO B C 1
ATOM 1575 O O . PRO B 2 101 ? 58.007 20.230 9.427 1.00 21.56 101 PRO B O 1
ATOM 1579 N N . PRO B 2 102 ? 57.123 22.297 9.308 1.00 22.37 102 PRO B N 1
ATOM 1580 C CA . PRO B 2 102 ? 58.444 22.915 9.167 1.00 22.39 102 PRO B CA 1
ATOM 1581 C C . PRO B 2 102 ? 59.242 22.771 10.461 1.00 24.57 102 PRO B C 1
ATOM 1582 O O . PRO B 2 102 ? 58.639 22.599 11.512 1.00 22.76 102 PRO B O 1
ATOM 1586 N N . GLU B 2 103 ? 60.581 22.827 10.384 1.00 27.64 103 GLU B N 1
ATOM 1587 C CA . GLU B 2 103 ? 61.437 22.854 11.600 1.00 30.82 103 GLU B CA 1
ATOM 1588 C C . GLU B 2 103 ? 61.035 23.992 12.542 1.00 30.58 103 GLU B C 1
ATOM 1589 O O . GLU B 2 103 ? 60.616 25.054 12.097 1.00 30.65 103 GLU B O 1
ATOM 1595 N N . THR B 2 115 ? 65.835 23.592 27.948 1.00 31.12 115 THR B N 1
ATOM 1596 C CA . THR B 2 115 ? 64.554 23.671 27.248 1.00 31.00 115 THR B CA 1
ATOM 1597 C C . THR B 2 115 ? 64.493 22.662 26.108 1.00 30.45 115 THR B C 1
ATOM 1598 O O . THR B 2 115 ? 65.524 22.123 25.683 1.00 30.14 115 THR B O 1
ATOM 1602 N N . LEU B 2 116 ? 63.283 22.412 25.612 1.00 29.83 116 LEU B N 1
ATOM 1603 C CA . LEU B 2 116 ? 63.113 21.472 24.507 1.00 29.32 116 LEU B CA 1
ATOM 1604 C C . LEU B 2 116 ? 62.590 22.144 23.232 1.00 29.03 116 LEU B C 1
ATOM 1605 O O . LEU B 2 116 ? 61.848 23.140 23.282 1.00 28.97 116 LEU B O 1
ATOM 1610 N N . ASP B 2 117 ? 63.026 21.608 22.096 1.00 28.65 117 ASP B N 1
ATOM 1611 C CA . ASP B 2 117 ? 62.489 21.964 20.786 1.00 28.55 117 ASP B CA 1
ATOM 1612 C C . ASP B 2 117 ? 61.710 20.745 20.278 1.00 27.53 117 ASP B C 1
ATOM 1613 O O . ASP B 2 117 ? 62.281 19.774 19.762 1.00 27.09 117 ASP B O 1
ATOM 1618 N N . LEU B 2 118 ? 60.396 20.827 20.450 1.00 26.97 118 LEU B N 1
ATOM 1619 C CA . LEU B 2 118 ? 59.476 19.720 20.226 1.00 26.50 118 LEU B CA 1
ATOM 1620 C C . LEU B 2 118 ? 58.901 19.763 18.819 1.00 26.16 118 LEU B C 1
ATOM 1621 O O . LEU B 2 118 ? 58.384 20.794 18.385 1.00 26.99 118 LEU B O 1
ATOM 1626 N N . ASN B 2 119 ? 58.967 18.652 18.100 1.00 25.67 119 ASN B N 1
ATOM 1627 C CA . ASN B 2 119 ? 58.249 18.599 16.813 1.00 25.24 119 ASN B CA 1
ATOM 1628 C C . ASN B 2 119 ? 57.680 17.220 16.550 1.00 24.16 119 ASN B C 1
ATOM 1629 O O . ASN B 2 119 ? 58.023 16.244 17.226 1.00 23.14 119 ASN B O 1
ATOM 1634 N N . LEU B 2 120 ? 56.799 17.149 15.555 1.00 23.06 120 LEU B N 1
ATOM 1635 C CA . LEU B 2 120 ? 56.073 15.927 15.300 1.00 22.80 120 LEU B CA 1
ATOM 1636 C C . LEU B 2 120 ? 55.976 15.677 13.811 1.00 23.66 120 LEU B C 1
ATOM 1637 O O . LEU B 2 120 ? 56.023 16.607 13.021 1.00 23.02 120 LEU B O 1
ATOM 1642 N N . SER B 2 121 ? 55.834 14.421 13.425 1.00 23.36 121 SER B N 1
ATOM 1643 C CA . SER B 2 121 ? 55.324 14.127 12.106 1.00 24.92 121 SER B CA 1
ATOM 1644 C C . SER B 2 121 ? 54.286 13.026 12.285 1.00 23.38 121 SER B C 1
ATOM 1645 O O . SER B 2 121 ? 54.363 12.245 13.226 1.00 22.54 121 SER B O 1
ATOM 1648 N N . ILE B 2 122 ? 53.296 12.982 11.407 1.00 22.28 122 ILE B N 1
ATOM 1649 C CA . ILE B 2 122 ? 52.211 12.022 11.605 1.00 21.49 122 ILE B CA 1
ATOM 1650 C C . ILE B 2 122 ? 51.858 11.294 10.321 1.00 20.91 122 ILE B C 1
ATOM 1651 O O . ILE B 2 122 ? 52.113 11.799 9.227 1.00 20.33 122 ILE B O 1
ATOM 1656 N N . ASN B 2 123 ? 51.308 10.092 10.479 1.00 19.50 123 ASN B N 1
ATOM 1657 C CA . ASN B 2 123 ? 50.956 9.238 9.346 1.00 19.95 123 ASN B CA 1
ATOM 1658 C C . ASN B 2 123 ? 49.578 8.705 9.605 1.00 20.41 123 ASN B C 1
ATOM 1659 O O . ASN B 2 123 ? 49.362 7.997 10.601 1.00 21.21 123 ASN B O 1
ATOM 1664 N N . ALA B 2 124 ? 48.616 9.115 8.776 1.00 20.65 124 ALA B N 1
ATOM 1665 C CA . ALA B 2 124 ? 47.250 8.672 8.934 1.00 19.80 124 ALA B CA 1
ATOM 1666 C C . ALA B 2 124 ? 46.941 7.729 7.793 1.00 20.44 124 ALA B C 1
ATOM 1667 O O . ALA B 2 124 ? 47.011 8.137 6.637 1.00 20.40 124 ALA B O 1
ATOM 1669 N N . CYS B 2 125 ? 46.507 6.508 8.113 1.00 20.13 125 CYS B N 1
ATOM 1670 C CA . CYS B 2 125 ? 46.243 5.502 7.085 1.00 20.22 125 CYS B CA 1
ATOM 1671 C C . CYS B 2 125 ? 44.781 5.035 7.107 1.00 20.52 125 CYS B C 1
ATOM 1672 O O . CYS B 2 125 ? 44.227 4.722 8.198 1.00 20.36 125 CYS B O 1
ATOM 1675 N N . ASP B 2 126 ? 44.172 4.984 5.921 1.00 19.28 126 ASP B N 1
ATOM 1676 C CA . ASP B 2 126 ? 42.792 4.468 5.766 1.00 19.42 126 ASP B CA 1
ATOM 1677 C C . ASP B 2 126 ? 42.840 3.160 5.016 1.00 18.84 126 ASP B C 1
ATOM 1678 O O . ASP B 2 126 ? 43.655 2.979 4.107 1.00 17.85 126 ASP B O 1
ATOM 1683 N N . LYS B 2 127 ? 41.908 2.263 5.338 1.00 18.72 127 LYS B N 1
ATOM 1684 C CA . LYS B 2 127 ? 41.674 1.132 4.452 1.00 18.73 127 LYS B CA 1
ATOM 1685 C C . LYS B 2 127 ? 41.203 1.605 3.086 1.00 19.49 127 LYS B C 1
ATOM 1686 O O . LYS B 2 127 ? 40.295 2.459 2.974 1.00 19.93 127 LYS B O 1
ATOM 1692 N N . LEU B 2 128 ? 41.860 1.047 2.067 1.00 19.47 128 LEU B N 1
ATOM 1693 C CA . LEU B 2 128 ? 41.467 1.231 0.674 1.00 19.65 128 LEU B CA 1
ATOM 1694 C C . LEU B 2 128 ? 41.030 -0.158 0.189 1.00 19.36 128 LEU B C 1
ATOM 1695 O O . LEU B 2 128 ? 41.857 -1.073 -0.036 1.00 18.67 128 LEU B O 1
ATOM 1700 N N . ILE B 2 129 ? 39.734 -0.315 0.041 1.00 18.20 129 ILE B N 1
ATOM 1701 C CA . ILE B 2 129 ? 39.159 -1.653 -0.156 1.00 19.48 129 ILE B CA 1
ATOM 1702 C C . ILE B 2 129 ? 38.736 -1.802 -1.582 1.00 19.50 129 ILE B C 1
ATOM 1703 O O . ILE B 2 129 ? 37.804 -1.108 -2.042 1.00 20.41 129 ILE B O 1
ATOM 1708 N N . PHE B 2 130 ? 39.407 -2.742 -2.264 1.00 19.09 130 PHE B N 1
ATOM 1709 C CA . PHE B 2 130 ? 39.102 -2.998 -3.655 1.00 18.60 130 PHE B CA 1
ATOM 1710 C C . PHE B 2 130 ? 37.955 -4.005 -3.808 1.00 18.10 130 PHE B C 1
ATOM 1711 O O . PHE B 2 130 ? 38.066 -5.112 -3.317 1.00 17.99 130 PHE B O 1
ATOM 1719 N N . ARG B 2 131 ? 36.888 -3.610 -4.494 1.00 16.77 131 ARG B N 1
ATOM 1720 C CA . ARG B 2 131 ? 35.700 -4.455 -4.671 1.00 17.54 131 ARG B CA 1
ATOM 1721 C C . ARG B 2 131 ? 35.486 -4.786 -6.166 1.00 18.98 131 ARG B C 1
ATOM 1722 O O . ARG B 2 131 ? 35.052 -3.914 -6.989 1.00 17.70 131 ARG B O 1
ATOM 1730 N N . PRO B 2 132 ? 35.805 -6.039 -6.534 1.00 19.09 132 PRO B N 1
ATOM 1731 C CA . PRO B 2 132 ? 35.551 -6.531 -7.886 1.00 19.90 132 PRO B CA 1
ATOM 1732 C C . PRO B 2 132 ? 34.094 -6.296 -8.275 1.00 20.99 132 PRO B C 1
ATOM 1733 O O . PRO B 2 132 ? 33.211 -6.290 -7.415 1.00 20.32 132 PRO B O 1
ATOM 1737 N N . ASP B 2 133 ? 33.855 -6.106 -9.569 1.00 22.19 133 ASP B N 1
ATOM 1738 C CA . ASP B 2 133 ? 32.519 -5.774 -10.050 1.00 23.74 133 ASP B CA 1
ATOM 1739 C C . ASP B 2 133 ? 31.528 -6.926 -9.803 1.00 23.31 133 ASP B C 1
ATOM 1740 O O . ASP B 2 133 ? 30.340 -6.696 -9.572 1.00 24.88 133 ASP B O 1
ATOM 1745 N N . ALA B 2 134 ? 32.023 -8.155 -9.810 1.00 22.14 134 ALA B N 1
ATOM 1746 C CA . ALA B 2 134 ? 31.182 -9.330 -9.540 1.00 21.25 134 ALA B CA 1
ATOM 1747 C C . ALA B 2 134 ? 30.930 -9.592 -8.060 1.00 20.16 134 ALA B C 1
ATOM 1748 O O . ALA B 2 134 ? 30.185 -10.520 -7.709 1.00 21.46 134 ALA B O 1
ATOM 1750 N N . VAL B 2 135 ? 31.524 -8.770 -7.187 1.00 17.21 135 VAL B N 1
ATOM 1751 C CA . VAL B 2 135 ? 31.219 -8.823 -5.767 1.00 15.34 135 VAL B CA 1
ATOM 1752 C C . VAL B 2 135 ? 30.112 -7.805 -5.497 1.00 14.46 135 VAL B C 1
ATOM 1753 O O . VAL B 2 135 ? 30.385 -6.615 -5.360 1.00 12.33 135 VAL B O 1
ATOM 1757 N N . LYS B 2 136 ? 28.873 -8.292 -5.411 1.00 13.72 136 LYS B N 1
ATOM 1758 C CA . LYS B 2 136 ? 27.699 -7.394 -5.395 1.00 14.39 136 LYS B CA 1
ATOM 1759 C C . LYS B 2 136 ? 27.220 -7.027 -4.017 1.00 13.79 136 LYS B C 1
ATOM 1760 O O . LYS B 2 136 ? 27.449 -7.741 -3.053 1.00 12.73 136 LYS B O 1
ATOM 1766 N N . GLY B 2 137 ? 26.544 -5.888 -3.936 1.00 13.48 137 GLY B N 1
ATOM 1767 C CA . GLY B 2 137 ? 26.038 -5.402 -2.661 1.00 14.13 137 GLY B CA 1
ATOM 1768 C C . GLY B 2 137 ? 27.156 -4.939 -1.732 1.00 13.80 137 GLY B C 1
ATOM 1769 O O . GLY B 2 137 ? 28.254 -4.560 -2.173 1.00 14.08 137 GLY B O 1
ATOM 1770 N N . THR B 2 138 ? 26.845 -4.966 -0.441 1.00 17.02 138 THR B N 1
ATOM 1771 C CA . THR B 2 138 ? 27.732 -4.431 0.595 1.00 17.43 138 THR B CA 1
ATOM 1772 C C . THR B 2 138 ? 27.955 -5.483 1.693 1.00 18.47 138 THR B C 1
ATOM 1773 O O . THR B 2 138 ? 27.159 -6.427 1.813 1.00 18.22 138 THR B O 1
ATOM 1777 N N . PRO B 2 139 ? 29.001 -5.304 2.513 1.00 19.59 139 PRO B N 1
ATOM 1778 C CA . PRO B 2 139 ? 29.183 -6.207 3.676 1.00 20.25 139 PRO B CA 1
ATOM 1779 C C . PRO B 2 139 ? 27.920 -6.255 4.540 1.00 20.34 139 PRO B C 1
ATOM 1780 O O . PRO B 2 139 ? 27.498 -7.340 4.939 1.00 21.67 139 PRO B O 1
ATOM 1784 N N . GLU B 2 140 ? 27.285 -5.107 4.805 1.00 20.74 140 GLU B N 1
ATOM 1785 C CA A GLU B 2 140 ? 26.178 -5.129 5.753 0.50 19.98 140 GLU B CA 1
ATOM 1786 C CA B GLU B 2 140 ? 26.128 -5.037 5.705 0.50 20.70 140 GLU B CA 1
ATOM 1787 C C . GLU B 2 140 ? 24.967 -5.918 5.240 1.00 20.39 140 GLU B C 1
ATOM 1788 O O . GLU B 2 140 ? 24.218 -6.464 6.047 1.00 20.35 140 GLU B O 1
ATOM 1799 N N . ASP B 2 141 ? 24.822 -6.027 3.915 1.00 19.09 141 ASP B N 1
ATOM 1800 C CA . ASP B 2 141 ? 23.807 -6.865 3.301 1.00 20.28 141 ASP B CA 1
ATOM 1801 C C . ASP B 2 141 ? 23.899 -8.328 3.718 1.00 20.15 141 ASP B C 1
ATOM 1802 O O . ASP B 2 141 ? 22.886 -8.998 3.779 1.00 19.96 141 ASP B O 1
ATOM 1807 N N . VAL B 2 142 ? 25.125 -8.799 3.966 1.00 21.07 142 VAL B N 1
ATOM 1808 C CA . VAL B 2 142 ? 25.406 -10.222 4.252 1.00 22.42 142 VAL B CA 1
ATOM 1809 C C . VAL B 2 142 ? 26.068 -10.459 5.608 1.00 22.70 142 VAL B C 1
ATOM 1810 O O . VAL B 2 142 ? 26.509 -11.591 5.887 1.00 23.50 142 VAL B O 1
ATOM 1814 N N . ALA B 2 143 ? 26.145 -9.425 6.450 1.00 23.76 143 ALA B N 1
ATOM 1815 C CA . ALA B 2 143 ? 26.853 -9.513 7.748 1.00 24.88 143 ALA B CA 1
ATOM 1816 C C . ALA B 2 143 ? 26.162 -10.443 8.760 1.00 26.54 143 ALA B C 1
ATOM 1817 O O . ALA B 2 143 ? 26.807 -10.937 9.702 1.00 27.39 143 ALA B O 1
ATOM 1819 N N . GLY B 2 144 ? 24.869 -10.706 8.547 1.00 26.20 144 GLY B N 1
ATOM 1820 C CA . GLY B 2 144 ? 24.121 -11.705 9.315 1.00 26.74 144 GLY B CA 1
ATOM 1821 C C . GLY B 2 144 ? 24.537 -13.134 8.982 1.00 26.84 144 GLY B C 1
ATOM 1822 O O . GLY B 2 144 ? 24.018 -14.091 9.575 1.00 27.69 144 GLY B O 1
ATOM 1823 N N . ASN B 2 145 ? 25.464 -13.298 8.033 1.00 26.04 145 ASN B N 1
ATOM 1824 C CA . ASN B 2 145 ? 25.956 -14.639 7.711 1.00 25.65 145 ASN B CA 1
ATOM 1825 C C . ASN B 2 145 ? 27.221 -15.043 8.417 1.00 24.27 145 ASN B C 1
ATOM 1826 O O . ASN B 2 145 ? 27.710 -16.149 8.205 1.00 23.27 145 ASN B O 1
ATOM 1831 N N . LEU B 2 146 ? 27.711 -14.158 9.286 1.00 22.79 146 LEU B N 1
ATOM 1832 C CA . LEU B 2 146 ? 28.854 -14.465 10.139 1.00 21.55 146 LEU B CA 1
ATOM 1833 C C . LEU B 2 146 ? 28.458 -15.597 11.060 1.00 21.03 146 LEU B C 1
ATOM 1834 O O . LEU B 2 146 ? 27.330 -15.624 11.522 1.00 20.94 146 LEU B O 1
ATOM 1839 N N . ARG B 2 147 ? 29.364 -16.546 11.276 1.00 19.99 147 ARG B N 1
ATOM 1840 C CA . ARG B 2 147 ? 29.105 -17.689 12.171 1.00 20.68 147 ARG B CA 1
ATOM 1841 C C . ARG B 2 147 ? 30.029 -17.551 13.378 1.00 19.69 147 ARG B C 1
ATOM 1842 O O . ARG B 2 147 ? 31.209 -17.271 13.215 1.00 20.60 147 ARG B O 1
ATOM 1850 N N . TRP B 2 148 ? 29.496 -17.749 14.578 1.00 19.71 148 TRP B N 1
ATOM 1851 C CA . TRP B 2 148 ? 30.254 -17.580 15.806 1.00 19.32 148 TRP B CA 1
ATOM 1852 C C . TRP B 2 148 ? 30.313 -18.895 16.543 1.00 19.73 148 TRP B C 1
ATOM 1853 O O . TRP B 2 148 ? 29.340 -19.678 16.574 1.00 18.65 148 TRP B O 1
ATOM 1864 N N . VAL B 2 149 ? 31.471 -19.169 17.124 1.00 19.99 149 VAL B N 1
ATOM 1865 C CA . VAL B 2 149 ? 31.668 -20.384 17.887 1.00 20.68 149 VAL B CA 1
ATOM 1866 C C . VAL B 2 149 ? 32.353 -19.933 19.167 1.00 21.17 149 VAL B C 1
ATOM 1867 O O . VAL B 2 149 ? 33.293 -19.141 19.118 1.00 20.53 149 VAL B O 1
ATOM 1871 N N . GLU B 2 150 ? 31.855 -20.402 20.306 1.00 22.41 150 GLU B N 1
ATOM 1872 C CA . GLU B 2 150 ? 32.484 -20.118 21.602 1.00 24.36 150 GLU B CA 1
ATOM 1873 C C . GLU B 2 150 ? 32.929 -21.428 22.226 1.00 25.21 150 GLU B C 1
ATOM 1874 O O . GLU B 2 150 ? 32.111 -22.317 22.415 1.00 25.30 150 GLU B O 1
ATOM 1880 N N . THR B 2 151 ? 34.227 -21.558 22.495 1.00 26.29 151 THR B N 1
ATOM 1881 C CA . THR B 2 151 ? 34.720 -22.660 23.321 1.00 27.54 151 THR B CA 1
ATOM 1882 C C . THR B 2 151 ? 35.646 -22.084 24.372 1.00 27.52 151 THR B C 1
ATOM 1883 O O . THR B 2 151 ? 36.614 -21.392 24.035 1.00 27.47 151 THR B O 1
ATOM 1887 N N . GLY B 2 152 ? 35.347 -22.388 25.635 1.00 27.36 152 GLY B N 1
ATOM 1888 C CA . GLY B 2 152 ? 36.064 -21.814 26.766 1.00 27.45 152 GLY B CA 1
ATOM 1889 C C . GLY B 2 152 ? 36.105 -20.308 26.636 1.00 27.50 152 GLY B C 1
ATOM 1890 O O . GLY B 2 152 ? 35.073 -19.661 26.391 1.00 27.09 152 GLY B O 1
ATOM 1891 N N . ASN B 2 153 ? 37.304 -19.752 26.771 1.00 27.63 153 ASN B N 1
ATOM 1892 C CA . ASN B 2 153 ? 37.486 -18.308 26.665 1.00 27.89 153 ASN B CA 1
ATOM 1893 C C . ASN B 2 153 ? 37.645 -17.840 25.216 1.00 27.20 153 ASN B C 1
ATOM 1894 O O . ASN B 2 153 ? 37.849 -16.655 24.957 1.00 27.84 153 ASN B O 1
ATOM 1899 N N . LYS B 2 154 ? 37.514 -18.762 24.268 1.00 26.77 154 LYS B N 1
ATOM 1900 C CA . LYS B 2 154 ? 37.787 -18.434 22.857 1.00 25.60 154 LYS B CA 1
ATOM 1901 C C . LYS B 2 154 ? 36.522 -18.124 22.074 1.00 24.87 154 LYS B C 1
ATOM 1902 O O . LYS B 2 154 ? 35.545 -18.872 22.128 1.00 25.17 154 LYS B O 1
ATOM 1908 N N . LEU B 2 155 ? 36.551 -17.005 21.362 1.00 23.55 155 LEU B N 1
ATOM 1909 C CA . LEU B 2 155 ? 35.427 -16.573 20.576 1.00 22.36 155 LEU B CA 1
ATOM 1910 C C . LEU B 2 155 ? 35.949 -16.569 19.163 1.00 21.12 155 LEU B C 1
ATOM 1911 O O . LEU B 2 155 ? 36.916 -15.883 18.873 1.00 20.34 155 LEU B O 1
ATOM 1916 N N . LYS B 2 156 ? 35.302 -17.316 18.279 1.00 20.26 156 LYS B N 1
ATOM 1917 C CA . LYS B 2 156 ? 35.723 -17.345 16.888 1.00 19.35 156 LYS B CA 1
ATOM 1918 C C . LYS B 2 156 ? 34.578 -16.839 16.048 1.00 18.42 156 LYS B C 1
ATOM 1919 O O . LYS B 2 156 ? 33.424 -17.227 16.255 1.00 18.06 156 LYS B O 1
ATOM 1925 N N . VAL B 2 157 ? 34.922 -15.979 15.104 1.00 18.41 157 VAL B N 1
ATOM 1926 C CA . VAL B 2 157 ? 33.994 -15.461 14.108 1.00 17.71 157 VAL B CA 1
ATOM 1927 C C . VAL B 2 157 ? 34.450 -15.972 12.750 1.00 18.03 157 VAL B C 1
ATOM 1928 O O . VAL B 2 157 ? 35.646 -15.904 12.420 1.00 18.63 157 VAL B O 1
ATOM 1932 N N . GLU B 2 158 ? 33.493 -16.494 11.991 1.00 17.85 158 GLU B N 1
ATOM 1933 C CA . GLU B 2 158 ? 33.747 -17.095 10.702 1.00 17.63 158 GLU B CA 1
ATOM 1934 C C . GLU B 2 158 ? 33.024 -16.270 9.656 1.00 18.54 158 GLU B C 1
ATOM 1935 O O . GLU B 2 158 ? 31.819 -16.065 9.744 1.00 18.82 158 GLU B O 1
ATOM 1941 N N . ASN B 2 159 ? 33.777 -15.814 8.666 1.00 18.14 159 ASN B N 1
ATOM 1942 C CA . ASN B 2 159 ? 33.211 -14.964 7.596 1.00 17.98 159 ASN B CA 1
ATOM 1943 C C . ASN B 2 159 ? 33.169 -15.719 6.259 1.00 19.77 159 ASN B C 1
ATOM 1944 O O . ASN B 2 159 ? 34.170 -15.809 5.567 1.00 19.54 159 ASN B O 1
ATOM 1949 N N . PRO B 2 160 ? 31.988 -16.237 5.866 1.00 19.63 160 PRO B N 1
ATOM 1950 C CA . PRO B 2 160 ? 31.915 -17.023 4.622 1.00 20.70 160 PRO B CA 1
ATOM 1951 C C . PRO B 2 160 ? 31.626 -16.130 3.385 1.00 20.88 160 PRO B C 1
ATOM 1952 O O . PRO B 2 160 ? 31.285 -16.636 2.318 1.00 21.72 160 PRO B O 1
ATOM 1956 N N . THR B 2 161 ? 31.791 -14.818 3.533 1.00 20.28 161 THR B N 1
ATOM 1957 C CA . THR B 2 161 ? 31.425 -13.869 2.477 1.00 19.46 161 THR B CA 1
ATOM 1958 C C . THR B 2 161 ? 32.663 -13.344 1.776 1.00 20.39 161 THR B C 1
ATOM 1959 O O . THR B 2 161 ? 33.757 -13.468 2.323 1.00 20.06 161 THR B O 1
ATOM 1963 N N . PRO B 2 162 ? 32.493 -12.761 0.568 1.00 21.42 162 PRO B N 1
ATOM 1964 C CA . PRO B 2 162 ? 33.590 -12.105 -0.156 1.00 21.14 162 PRO B CA 1
ATOM 1965 C C . PRO B 2 162 ? 34.077 -10.768 0.379 1.00 20.75 162 PRO B C 1
ATOM 1966 O O . PRO B 2 162 ? 34.946 -10.176 -0.262 1.00 21.33 162 PRO B O 1
ATOM 1970 N N . PHE B 2 163 ? 33.592 -10.321 1.547 1.00 20.01 163 PHE B N 1
ATOM 1971 C CA . PHE B 2 163 ? 33.877 -8.967 2.028 1.00 19.28 163 PHE B CA 1
ATOM 1972 C C . PHE B 2 163 ? 34.817 -8.943 3.199 1.00 19.42 163 PHE B C 1
ATOM 1973 O O . PHE B 2 163 ? 34.754 -9.832 4.037 1.00 19.82 163 PHE B O 1
ATOM 1981 N N . TYR B 2 164 ? 35.633 -7.884 3.312 1.00 19.12 164 TYR B N 1
ATOM 1982 C CA . TYR B 2 164 ? 36.178 -7.563 4.622 1.00 18.89 164 TYR B CA 1
ATOM 1983 C C . TYR B 2 164 ? 35.061 -7.138 5.548 1.00 19.66 164 TYR B C 1
ATOM 1984 O O . TYR B 2 164 ? 34.243 -6.292 5.186 1.00 19.04 164 TYR B O 1
ATOM 1993 N N . MET B 2 165 ? 35.094 -7.671 6.769 1.00 18.43 165 MET B N 1
ATOM 1994 C CA . MET B 2 165 ? 34.046 -7.415 7.763 1.00 18.97 165 MET B CA 1
ATOM 1995 C C . MET B 2 165 ? 34.683 -6.598 8.885 1.00 19.62 165 MET B C 1
ATOM 1996 O O . MET B 2 165 ? 35.471 -7.101 9.687 1.00 19.63 165 MET B O 1
ATOM 2001 N N . ASN B 2 166 ? 34.376 -5.315 8.895 1.00 18.94 166 ASN B N 1
ATOM 2002 C CA . ASN B 2 166 ? 35.015 -4.410 9.807 1.00 19.68 166 ASN B CA 1
ATOM 2003 C C . ASN B 2 166 ? 34.047 -4.259 10.955 1.00 20.13 166 ASN B C 1
ATOM 2004 O O . ASN B 2 166 ? 33.116 -3.471 10.880 1.00 20.40 166 ASN B O 1
ATOM 2009 N N . LEU B 2 167 ? 34.264 -5.042 12.008 1.00 19.93 167 LEU B N 1
ATOM 2010 C CA . LEU B 2 167 ? 33.288 -5.130 13.086 1.00 21.31 167 LEU B CA 1
ATOM 2011 C C . LEU B 2 167 ? 33.444 -4.003 14.107 1.00 21.12 167 LEU B C 1
ATOM 2012 O O . LEU B 2 167 ? 34.546 -3.592 14.441 1.00 21.32 167 LEU B O 1
ATOM 2017 N N . ALA B 2 168 ? 32.308 -3.465 14.548 1.00 22.13 168 ALA B N 1
ATOM 2018 C CA . ALA B 2 168 ? 32.296 -2.497 15.639 1.00 21.79 168 ALA B CA 1
ATOM 2019 C C . ALA B 2 168 ? 31.239 -2.894 16.671 1.00 21.72 168 ALA B C 1
ATOM 2020 O O . ALA B 2 168 ? 30.316 -3.673 16.366 1.00 21.51 168 ALA B O 1
ATOM 2022 N N . SER B 2 169 ? 31.393 -2.370 17.887 1.00 21.62 169 SER B N 1
ATOM 2023 C CA . SER B 2 169 ? 30.383 -2.491 18.959 1.00 21.12 169 SER B CA 1
ATOM 2024 C C . SER B 2 169 ? 29.971 -3.949 19.190 1.00 20.95 169 SER B C 1
ATOM 2025 O O . SER B 2 169 ? 28.789 -4.239 19.386 1.00 21.16 169 SER B O 1
ATOM 2028 N N . VAL B 2 170 ? 30.946 -4.865 19.130 1.00 20.01 170 VAL B N 1
ATOM 2029 C CA . VAL B 2 170 ? 30.727 -6.293 19.452 1.00 18.70 170 VAL B CA 1
ATOM 2030 C C . VAL B 2 170 ? 30.513 -6.573 20.969 1.00 18.68 170 VAL B C 1
ATOM 2031 O O . VAL B 2 170 ? 31.318 -6.146 21.798 1.00 17.47 170 VAL B O 1
ATOM 2035 N N . THR B 2 171 ? 29.453 -7.306 21.324 1.00 17.51 171 THR B N 1
ATOM 2036 C CA . THR B 2 171 ? 29.241 -7.734 22.710 1.00 18.04 171 THR B CA 1
ATOM 2037 C C . THR B 2 171 ? 28.901 -9.216 22.818 1.00 17.98 171 THR B C 1
ATOM 2038 O O . THR B 2 171 ? 28.314 -9.789 21.904 1.00 17.05 171 THR B O 1
ATOM 2042 N N . VAL B 2 172 ? 29.293 -9.827 23.930 1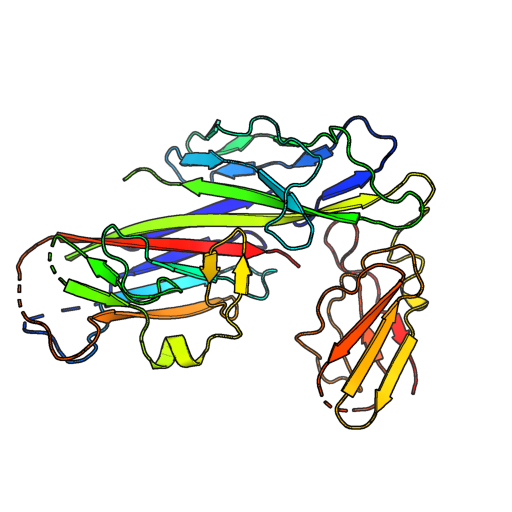.00 17.04 172 VAL B N 1
ATOM 2043 C CA . VAL B 2 172 ? 28.966 -11.220 24.223 1.00 18.12 172 VAL B CA 1
ATOM 2044 C C . VAL B 2 172 ? 28.261 -11.265 25.576 1.00 18.86 172 VAL B C 1
ATOM 2045 O O . VAL B 2 172 ? 28.829 -10.876 26.596 1.00 18.15 172 VAL B O 1
ATOM 2049 N N . GLY B 2 173 ? 27.013 -11.733 25.570 1.00 19.58 173 GLY B N 1
ATOM 2050 C CA . GLY B 2 173 ? 26.130 -11.600 26.726 1.00 20.15 173 GLY B CA 1
ATOM 2051 C C . GLY B 2 173 ? 26.174 -10.196 27.314 1.00 20.78 173 GLY B C 1
ATOM 2052 O O . GLY B 2 173 ? 26.217 -10.021 28.538 1.00 20.96 173 GLY B O 1
ATOM 2053 N N . GLY B 2 174 ? 26.172 -9.198 26.436 1.00 21.02 174 GLY B N 1
ATOM 2054 C CA . GLY B 2 174 ? 26.207 -7.796 26.837 1.00 21.41 174 GLY B CA 1
ATOM 2055 C C . GLY B 2 174 ? 27.563 -7.218 27.208 1.00 21.62 174 GLY B C 1
ATOM 2056 O O . GLY B 2 174 ? 27.682 -6.003 27.355 1.00 21.85 174 GLY B O 1
ATOM 2057 N N . LYS B 2 175 ? 28.571 -8.074 27.386 1.00 21.68 175 LYS B N 1
ATOM 2058 C CA . LYS B 2 175 ? 29.925 -7.631 27.736 1.00 22.11 175 LYS B CA 1
ATOM 2059 C C . LYS B 2 175 ? 30.656 -7.232 26.452 1.00 22.70 175 LYS B C 1
ATOM 2060 O O . LYS B 2 175 ? 30.719 -8.042 25.519 1.00 22.62 175 LYS B O 1
ATOM 2066 N N . PRO B 2 176 ? 31.180 -5.986 26.386 1.00 23.11 176 PRO B N 1
ATOM 2067 C CA . PRO B 2 176 ? 31.983 -5.505 25.248 1.00 23.50 176 PRO B CA 1
ATOM 2068 C C . PRO B 2 176 ? 33.236 -6.338 24.965 1.00 23.87 176 PRO B C 1
ATOM 2069 O O . PRO B 2 176 ? 34.012 -6.630 25.869 1.00 23.71 176 PRO B O 1
ATOM 2073 N N . ILE B 2 177 ? 33.394 -6.726 23.701 1.00 24.85 177 ILE B N 1
ATOM 2074 C CA . ILE B 2 177 ? 34.567 -7.429 23.215 1.00 25.87 177 ILE B CA 1
ATOM 2075 C C . ILE B 2 177 ? 35.423 -6.410 22.476 1.00 27.23 177 ILE B C 1
ATOM 2076 O O . ILE B 2 177 ? 34.997 -5.847 21.467 1.00 28.11 177 ILE B O 1
ATOM 2081 N N . THR B 2 178 ? 36.629 -6.175 22.962 1.00 27.80 178 THR B N 1
ATOM 2082 C CA . THR B 2 178 ? 37.544 -5.292 22.258 1.00 28.78 178 THR B CA 1
ATOM 2083 C C . THR B 2 178 ? 38.669 -6.168 21.718 1.00 28.93 178 THR B C 1
ATOM 2084 O O . THR B 2 178 ? 39.027 -7.174 22.337 1.00 29.61 178 THR B O 1
ATOM 2088 N N . GLY B 2 179 ? 39.210 -5.820 20.558 1.00 29.11 179 GLY B N 1
ATOM 2089 C CA . GLY B 2 179 ? 40.361 -6.572 20.050 1.00 28.46 179 GLY B CA 1
ATOM 2090 C C . GLY B 2 179 ? 40.085 -7.668 19.034 1.00 27.74 179 GLY B C 1
ATOM 2091 O O . GLY B 2 179 ? 40.982 -8.429 18.696 1.00 27.20 179 GLY B O 1
ATOM 2092 N N . LEU B 2 180 ? 38.854 -7.780 18.552 1.00 27.68 180 LEU B N 1
ATOM 2093 C CA . LEU B 2 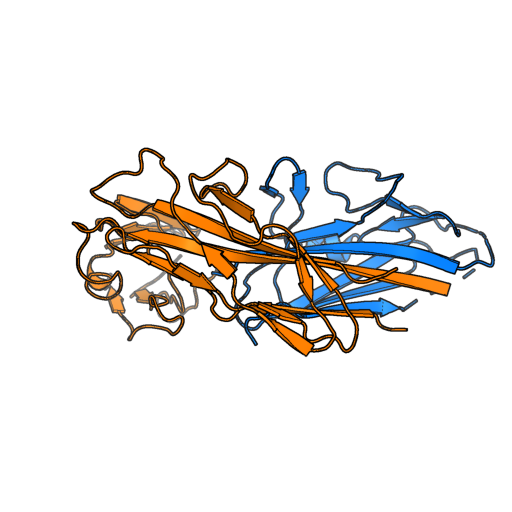180 ? 38.620 -8.576 17.351 1.00 28.21 180 LEU B CA 1
ATOM 2094 C C . LEU B 2 180 ? 39.152 -7.729 16.187 1.00 27.44 180 LEU B C 1
ATOM 2095 O O . LEU B 2 180 ? 38.707 -6.614 15.998 1.00 27.17 180 LEU B O 1
ATOM 2100 N N . GLU B 2 181 ? 40.107 -8.251 15.426 1.00 27.09 181 GLU B N 1
ATOM 2101 C CA . GLU B 2 181 ? 40.605 -7.551 14.233 1.00 25.97 181 GLU B CA 1
ATOM 2102 C C . GLU B 2 181 ? 39.565 -7.647 13.107 1.00 25.18 181 GLU B C 1
ATOM 2103 O O . GLU B 2 181 ? 38.647 -8.482 13.175 1.00 25.12 181 GLU B O 1
ATOM 2109 N N . TYR B 2 182 ? 39.685 -6.815 12.074 1.00 22.02 182 TYR B N 1
ATOM 2110 C CA . TYR B 2 182 ? 38.818 -6.965 10.899 1.00 21.09 182 TYR B CA 1
ATOM 2111 C C . TYR B 2 182 ? 38.962 -8.389 10.360 1.00 19.81 182 TYR B C 1
ATOM 2112 O O . TYR B 2 182 ? 40.022 -8.980 10.491 1.00 18.80 182 TYR B O 1
ATOM 2121 N N . VAL B 2 183 ? 37.869 -8.945 9.872 1.00 19.51 183 VAL B N 1
ATOM 2122 C CA . VAL B 2 183 ? 37.833 -10.312 9.370 1.00 18.69 183 VAL B CA 1
ATOM 2123 C C . VAL B 2 183 ? 37.864 -10.294 7.833 1.00 18.94 183 VAL B C 1
ATOM 2124 O O . VAL B 2 183 ? 36.926 -9.814 7.200 1.00 19.93 183 VAL B O 1
ATOM 2128 N N . PRO B 2 184 ? 38.957 -10.798 7.235 1.00 19.13 184 PRO B N 1
ATOM 2129 C CA . PRO B 2 184 ? 39.009 -10.828 5.764 1.00 18.92 184 PRO B CA 1
ATOM 2130 C C . PRO B 2 184 ? 37.962 -11.727 5.107 1.00 19.21 184 PRO B C 1
ATOM 2131 O O . PRO B 2 184 ? 37.311 -12.577 5.779 1.00 19.84 184 PRO B O 1
ATOM 2135 N N . PRO B 2 185 ? 37.818 -11.596 3.762 1.00 18.76 185 PRO B N 1
ATOM 2136 C CA . PRO B 2 185 ? 36.926 -12.479 3.043 1.00 18.84 185 PRO B CA 1
ATOM 2137 C C . PRO B 2 185 ? 37.228 -13.964 3.305 1.00 18.19 185 PRO B C 1
ATOM 2138 O O . PRO B 2 185 ? 38.389 -14.340 3.428 1.00 18.21 185 PRO B O 1
ATOM 2142 N N . PHE B 2 186 ? 36.193 -14.810 3.402 1.00 18.93 186 PHE B N 1
ATOM 2143 C CA . PHE B 2 186 ? 36.401 -16.264 3.480 1.00 18.68 186 PHE B CA 1
ATOM 2144 C C . PHE B 2 186 ? 37.460 -16.637 4.540 1.00 19.19 186 PHE B C 1
ATOM 2145 O O . PHE B 2 186 ? 38.375 -17.432 4.304 1.00 18.90 186 PHE B O 1
ATOM 2153 N N . ALA B 2 187 ? 37.350 -16.005 5.695 1.00 18.25 187 ALA B N 1
ATOM 2154 C CA . ALA B 2 187 ? 38.400 -16.070 6.705 1.00 18.78 187 ALA B CA 1
ATOM 2155 C C . ALA B 2 187 ? 37.748 -16.088 8.071 1.00 19.48 187 ALA B C 1
ATOM 2156 O O . ALA B 2 187 ? 36.582 -15.760 8.192 1.00 19.51 187 ALA B O 1
ATOM 2158 N N . ASP B 2 188 ? 38.512 -16.505 9.096 1.00 18.23 188 ASP B N 1
ATOM 2159 C CA . ASP B 2 188 ? 38.058 -16.501 10.480 1.00 19.96 188 ASP B CA 1
ATOM 2160 C C . ASP B 2 188 ? 39.014 -15.695 11.338 1.00 19.37 188 ASP B C 1
ATOM 2161 O O . ASP B 2 188 ? 40.199 -15.557 10.991 1.00 18.87 188 ASP B O 1
ATOM 2166 N N . LYS B 2 189 ? 38.507 -15.221 12.476 1.00 19.79 189 LYS B N 1
ATOM 2167 C CA . LYS B 2 189 ? 39.309 -14.624 13.542 1.00 19.52 189 LYS B CA 1
ATOM 2168 C C . LYS B 2 189 ? 38.920 -15.244 14.870 1.00 20.73 189 LYS B C 1
ATOM 2169 O O . LYS B 2 189 ? 37.746 -15.536 15.104 1.00 19.28 189 LYS B O 1
ATOM 2175 N N . THR B 2 190 ? 39.917 -15.407 15.733 1.00 21.55 190 THR B N 1
ATOM 2176 C CA . THR B 2 190 ? 39.734 -16.017 17.056 1.00 23.93 190 THR B CA 1
ATOM 2177 C C . THR B 2 190 ? 40.328 -15.093 18.098 1.00 25.39 190 THR B C 1
ATOM 2178 O O . THR B 2 190 ? 41.489 -14.698 17.995 1.00 26.23 190 THR B O 1
ATOM 2182 N N . LEU B 2 191 ? 39.543 -14.790 19.119 1.00 26.73 191 LEU B N 1
ATOM 2183 C CA . LEU B 2 191 ? 40.015 -13.972 20.236 1.00 28.26 191 LEU B CA 1
ATOM 2184 C C . LEU B 2 191 ? 39.816 -14.692 21.566 1.00 28.73 191 LEU B C 1
ATOM 2185 O O . LEU B 2 191 ? 38.812 -15.384 21.749 1.00 28.28 191 LEU B O 1
ATOM 2190 N N . ASN B 2 192 ? 40.783 -14.559 22.479 1.00 30.09 192 ASN B N 1
ATOM 2191 C CA . ASN B 2 192 ? 40.620 -15.050 23.853 1.00 31.34 192 ASN B CA 1
ATOM 2192 C C . ASN B 2 192 ? 39.667 -14.148 24.636 1.00 31.75 192 ASN B C 1
ATOM 2193 O O . ASN B 2 192 ? 39.984 -12.983 24.895 1.00 32.29 192 ASN B O 1
ATOM 2198 N N . HIS B 2 198 ? 30.230 -15.059 27.877 1.00 30.35 198 HIS B N 1
ATOM 2199 C CA . HIS B 2 198 ? 29.390 -16.082 27.261 1.00 30.22 198 HIS B CA 1
ATOM 2200 C C . HIS B 2 198 ? 27.977 -15.587 26.946 1.00 29.58 198 HIS B C 1
ATOM 2201 O O . HIS B 2 198 ? 27.482 -14.649 27.573 1.00 29.02 198 HIS B O 1
ATOM 2208 N N . GLY B 2 199 ? 27.347 -16.210 25.949 1.00 28.69 199 GLY B N 1
ATOM 2209 C CA . GLY B 2 199 ? 25.966 -15.899 25.593 1.00 27.47 199 GLY B CA 1
ATOM 2210 C C . GLY B 2 199 ? 25.809 -15.335 24.191 1.00 26.52 199 GLY B C 1
ATOM 2211 O O . GLY B 2 199 ? 26.666 -15.540 23.314 1.00 27.03 199 GLY B O 1
ATOM 2212 N N . ASP B 2 200 ? 24.716 -14.617 23.968 1.00 25.21 200 ASP B N 1
ATOM 2213 C CA . ASP B 2 200 ? 24.414 -14.140 22.614 1.00 24.85 200 ASP B CA 1
ATOM 2214 C C . ASP B 2 200 ? 25.373 -13.040 22.159 1.00 23.60 200 ASP B C 1
ATOM 2215 O O . ASP B 2 200 ? 25.835 -12.225 22.952 1.00 22.93 200 ASP B O 1
ATOM 2220 N N . ILE B 2 201 ? 25.708 -13.052 20.875 1.00 22.87 201 ILE B N 1
ATOM 2221 C CA . ILE B 2 201 ? 26.630 -12.082 20.347 1.00 21.91 201 ILE B CA 1
ATOM 2222 C C . ILE B 2 201 ? 25.827 -11.020 19.643 1.00 21.33 201 ILE B C 1
ATOM 2223 O O . ILE B 2 201 ? 24.831 -11.322 18.979 1.00 21.13 201 ILE B O 1
ATOM 2228 N N . GLU B 2 202 ? 26.256 -9.773 19.804 1.00 20.79 202 GLU B N 1
ATOM 2229 C CA . GLU B 2 202 ? 25.699 -8.656 19.055 1.00 20.37 202 GLU B CA 1
ATOM 2230 C C . GLU B 2 202 ? 26.853 -7.890 18.432 1.00 20.00 202 GLU B C 1
ATOM 2231 O O . GLU B 2 202 ? 27.896 -7.725 19.061 1.00 19.58 202 GLU B O 1
ATOM 2237 N N . TRP B 2 203 ? 26.671 -7.434 17.197 1.00 19.14 203 TRP B N 1
ATOM 2238 C CA . TRP B 2 203 ? 27.704 -6.677 16.518 1.00 20.14 203 TRP B CA 1
ATOM 2239 C C . TRP B 2 203 ? 27.119 -5.734 15.503 1.00 20.08 203 TRP B C 1
ATOM 2240 O O . TRP B 2 203 ? 25.943 -5.847 15.141 1.00 19.13 203 TRP B O 1
ATOM 2251 N N . ARG B 2 204 ? 27.959 -4.799 15.073 1.00 19.82 204 ARG B N 1
ATOM 2252 C CA . ARG B 2 204 ? 27.662 -3.918 13.958 1.00 20.63 204 ARG B CA 1
ATOM 2253 C C . ARG B 2 204 ? 28.866 -3.970 13.017 1.00 20.76 204 ARG B C 1
ATOM 2254 O O . ARG B 2 204 ? 29.925 -4.488 13.381 1.00 21.72 204 ARG B O 1
ATOM 2262 N N . VAL B 2 205 ? 28.679 -3.502 11.799 1.00 20.79 205 VAL B N 1
ATOM 2263 C CA . VAL B 2 205 ? 29.810 -3.336 10.911 1.00 20.33 205 VAL B CA 1
ATOM 2264 C C . VAL B 2 205 ? 29.960 -1.860 10.583 1.00 19.49 205 VAL B C 1
ATOM 2265 O O . VAL B 2 205 ? 29.003 -1.124 10.548 1.00 19.47 205 VAL B O 1
ATOM 2269 N N . ILE B 2 206 ? 31.193 -1.441 10.353 1.00 19.22 206 ILE B N 1
ATOM 2270 C CA . ILE B 2 206 ? 31.416 -0.098 9.863 1.00 18.19 206 ILE B CA 1
ATOM 2271 C C . ILE B 2 206 ? 31.103 -0.168 8.354 1.00 18.15 206 ILE B C 1
ATOM 2272 O O . ILE B 2 206 ? 31.653 -1.023 7.634 1.00 18.03 206 ILE B O 1
ATOM 2277 N N . THR B 2 207 ? 30.174 0.679 7.909 1.00 17.77 207 THR B N 1
ATOM 2278 C CA . THR B 2 207 ? 29.704 0.654 6.511 1.00 19.15 207 THR B CA 1
ATOM 2279 C C . THR B 2 207 ? 30.719 1.258 5.547 1.00 19.31 207 THR B C 1
ATOM 2280 O O . THR B 2 207 ? 31.729 1.841 5.979 1.00 19.94 207 THR B O 1
ATOM 2284 N N . ASP B 2 208 ? 30.450 1.141 4.238 1.00 18.47 208 ASP B N 1
ATOM 2285 C CA . ASP B 2 208 ? 31.250 1.809 3.221 1.00 18.72 208 ASP B CA 1
ATOM 2286 C C . ASP B 2 208 ? 31.364 3.319 3.399 1.00 20.29 208 ASP B C 1
ATOM 2287 O O . ASP B 2 208 ? 32.287 3.941 2.862 1.00 20.46 208 ASP B O 1
ATOM 2292 N N . PHE B 2 209 ? 30.426 3.898 4.151 1.00 19.24 209 PHE B N 1
ATOM 2293 C CA . PHE B 2 209 ? 30.343 5.341 4.344 1.00 20.09 209 PHE B CA 1
ATOM 2294 C C . PHE B 2 209 ? 30.743 5.798 5.746 1.00 19.78 209 PHE B C 1
ATOM 2295 O O . PHE B 2 209 ? 30.549 6.953 6.093 1.00 20.25 209 PHE B O 1
ATOM 2303 N N . GLY B 2 210 ? 31.303 4.877 6.530 1.00 20.02 210 GLY B N 1
ATOM 2304 C CA . GLY B 2 210 ? 31.968 5.227 7.795 1.00 20.93 210 GLY B CA 1
ATOM 2305 C C . GLY B 2 210 ? 31.196 5.160 9.086 1.00 21.67 210 GLY B C 1
ATOM 2306 O O . GLY B 2 210 ? 31.792 5.266 10.172 1.00 21.92 210 GLY B O 1
ATOM 2307 N N . GLY B 2 211 ? 29.871 5.048 8.983 1.00 21.28 211 GLY B N 1
ATOM 2308 C CA . GLY B 2 211 ? 29.003 4.981 10.157 1.00 21.00 211 GLY B CA 1
ATOM 2309 C C . GLY B 2 211 ? 28.837 3.511 10.487 1.00 21.57 211 GLY B C 1
ATOM 2310 O O . GLY B 2 211 ? 29.427 2.659 9.833 1.00 18.38 211 GLY B O 1
ATOM 2311 N N . GLU B 2 212 ? 28.034 3.221 11.509 1.00 21.93 212 GLU B N 1
ATOM 2312 C CA . GLU B 2 212 ? 27.794 1.838 11.905 1.00 23.51 212 GLU B CA 1
ATOM 2313 C C . GLU B 2 212 ? 26.432 1.362 11.422 1.00 22.56 212 GLU B C 1
ATOM 2314 O O . GLU B 2 212 ? 25.478 2.143 11.342 1.00 22.46 212 GLU B O 1
ATOM 2320 N N . SER B 2 213 ? 26.377 0.083 11.058 1.00 21.43 213 SER B N 1
ATOM 2321 C CA . SER B 2 213 ? 25.171 -0.547 10.577 1.00 21.66 213 SER B CA 1
ATOM 2322 C C . SER B 2 213 ? 24.223 -0.695 11.755 1.00 21.05 213 SER B C 1
ATOM 2323 O O . SER B 2 213 ? 24.598 -0.425 12.893 1.00 20.16 213 SER B O 1
ATOM 2326 N N . HIS B 2 214 ? 23.007 -1.160 11.473 1.00 21.79 214 HIS B N 1
ATOM 2327 C CA . HIS B 2 214 ? 22.086 -1.616 12.508 1.00 22.05 214 HIS B CA 1
ATOM 2328 C C . HIS B 2 214 ? 22.724 -2.863 13.150 1.00 21.04 214 HIS B C 1
ATOM 2329 O O . HIS B 2 214 ? 23.604 -3.493 12.554 1.00 20.31 214 HIS B O 1
ATOM 2336 N N . PRO B 2 215 ? 22.297 -3.216 14.371 1.00 20.55 215 PRO B N 1
ATOM 2337 C CA . PRO B 2 215 ? 22.922 -4.373 15.020 1.00 20.36 215 PRO B CA 1
ATOM 2338 C C . PRO B 2 215 ? 22.503 -5.715 14.421 1.00 20.03 215 PRO B C 1
ATOM 2339 O O . PRO B 2 215 ? 21.427 -5.843 13.838 1.00 20.05 215 PRO B O 1
ATOM 2343 N N . PHE B 2 216 ? 23.392 -6.692 14.504 1.00 20.13 216 PHE B N 1
ATOM 2344 C CA . PHE B 2 216 ? 23.077 -8.062 14.157 1.00 20.07 216 PHE B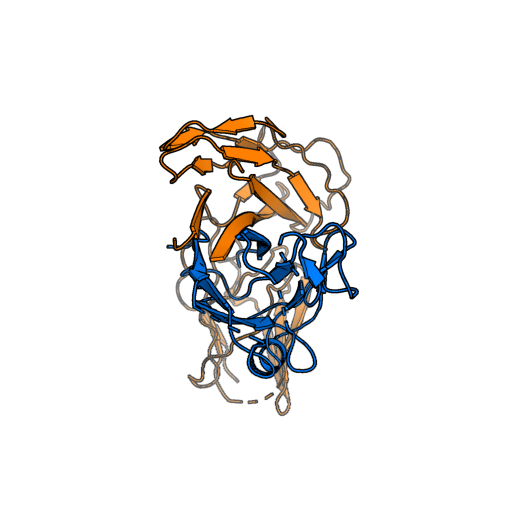 CA 1
ATOM 2345 C C . PHE B 2 216 ? 23.250 -8.908 15.409 1.00 20.87 216 PHE B C 1
ATOM 2346 O O . PHE B 2 216 ? 23.975 -8.520 16.310 1.00 20.22 216 PHE B O 1
ATOM 2354 N N . HIS B 2 217 ? 22.617 -10.075 15.417 1.00 21.11 217 HIS B N 1
ATOM 2355 C CA . HIS B 2 217 ? 22.621 -10.969 16.568 1.00 23.07 217 HIS B CA 1
ATOM 2356 C C . HIS B 2 217 ? 22.934 -12.412 16.151 1.00 23.91 217 HIS B C 1
ATOM 2357 O O . HIS B 2 217 ? 22.675 -12.822 15.010 1.00 24.37 217 HIS B O 1
ATOM 2364 N N . TYR B 2 218 ? 23.535 -13.161 17.066 1.00 24.28 218 TYR B N 1
ATOM 2365 C CA . TYR B 2 218 ? 23.770 -14.588 16.875 1.00 25.19 218 TYR B CA 1
ATOM 2366 C C . TYR B 2 218 ? 23.554 -15.260 18.218 1.00 25.70 218 TYR B C 1
ATOM 2367 O O . TYR B 2 218 ? 24.094 -14.812 19.236 1.00 25.83 218 TYR B O 1
ATOM 2376 N N . VAL B 2 219 ? 22.742 -16.315 18.227 1.00 26.50 219 VAL B N 1
ATOM 2377 C CA . VAL B 2 219 ? 22.365 -16.990 19.457 1.00 27.65 219 VAL B CA 1
ATOM 2378 C C . VAL B 2 219 ? 23.241 -18.220 19.673 1.00 28.89 219 VAL B C 1
ATOM 2379 O O . VAL B 2 219 ? 23.496 -18.985 18.733 1.00 29.13 219 VAL B O 1
ATOM 2383 N N . LEU B 2 220 ? 23.720 -18.375 20.906 1.00 30.26 220 LEU B N 1
ATOM 2384 C CA . LEU B 2 220 ? 24.229 -19.660 21.415 1.00 31.61 220 LEU B CA 1
ATOM 2385 C C . LEU B 2 220 ? 24.300 -19.632 22.942 1.00 32.08 220 LEU B C 1
ATOM 2386 O O . LEU B 2 220 ? 24.205 -18.560 23.551 1.00 32.60 220 LEU B O 1
ATOM 2390 N N . LYS B 2 221 ?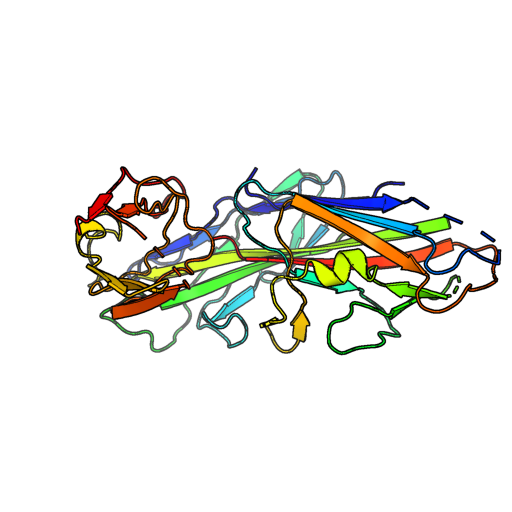 27.726 -19.323 19.577 1.00 32.40 221 LYS B N 1
#